Protein AF-W0F8Z9-F1 (afdb_monomer)

pLDDT: mean 79.08, std 18.35, range [33.47, 98.38]

Structure (mmCIF, N/CA/C/O backbone):
data_AF-W0F8Z9-F1
#
_entry.id   AF-W0F8Z9-F1
#
loop_
_atom_site.group_PDB
_atom_site.id
_atom_site.type_symbol
_atom_site.label_atom_id
_atom_site.label_alt_id
_atom_site.label_comp_id
_atom_site.label_asym_id
_atom_site.label_entity_id
_atom_site.label_seq_id
_atom_site.pdbx_PDB_ins_code
_atom_site.Cartn_x
_atom_site.Cartn_y
_atom_site.Cartn_z
_atom_site.occupancy
_atom_site.B_iso_or_equiv
_atom_site.auth_seq_id
_atom_site.auth_comp_id
_atom_site.auth_asym_id
_atom_site.auth_atom_id
_atom_site.pdbx_PDB_model_num
ATOM 1 N N . MET A 1 1 ? 70.192 28.657 -47.273 1.00 47.19 1 MET A N 1
ATOM 2 C CA . MET A 1 1 ? 69.093 27.713 -46.958 1.00 47.19 1 MET A CA 1
ATOM 3 C C . MET A 1 1 ? 69.339 27.010 -45.616 1.00 47.19 1 MET A C 1
ATOM 5 O O . MET A 1 1 ? 69.746 25.861 -45.587 1.00 47.19 1 MET A O 1
ATOM 9 N N . ARG A 1 2 ? 69.152 27.709 -44.488 1.00 45.34 2 ARG A N 1
ATOM 10 C CA . ARG A 1 2 ? 69.267 27.156 -43.115 1.00 45.34 2 ARG A CA 1
ATOM 11 C C . ARG A 1 2 ? 68.281 27.849 -42.158 1.00 45.34 2 ARG A C 1
ATOM 13 O O . ARG A 1 2 ? 68.619 28.207 -41.040 1.00 45.34 2 ARG A O 1
ATOM 20 N N . ARG A 1 3 ? 67.062 28.120 -42.633 1.00 41.78 3 ARG A N 1
ATOM 21 C CA . ARG A 1 3 ? 65.979 28.719 -41.827 1.00 41.78 3 ARG A CA 1
ATOM 22 C C . ARG A 1 3 ? 64.654 27.954 -41.911 1.00 41.78 3 ARG A C 1
ATOM 24 O O . ARG A 1 3 ? 63.668 28.409 -41.358 1.00 41.78 3 ARG A O 1
ATOM 31 N N . LEU A 1 4 ? 64.644 26.777 -42.544 1.00 41.09 4 LEU A N 1
ATOM 32 C CA . LEU A 1 4 ? 63.439 25.948 -42.671 1.00 41.09 4 LEU A CA 1
ATOM 33 C C . LEU A 1 4 ? 63.377 24.761 -41.694 1.00 41.09 4 LEU A C 1
ATOM 35 O O . LEU A 1 4 ? 62.373 24.064 -41.666 1.00 41.09 4 LEU A O 1
ATOM 39 N N . LEU A 1 5 ? 64.416 24.529 -40.881 1.00 39.22 5 LEU A N 1
ATOM 40 C CA . LEU A 1 5 ? 64.468 23.364 -39.984 1.00 39.22 5 LEU A CA 1
ATOM 41 C C . LEU A 1 5 ? 64.018 23.647 -38.539 1.00 39.22 5 LEU A C 1
ATOM 43 O O . LEU A 1 5 ? 63.878 22.714 -37.761 1.00 39.22 5 LEU A O 1
ATOM 47 N N . TYR A 1 6 ? 63.760 24.909 -38.176 1.00 40.50 6 TYR A N 1
ATOM 48 C CA . TYR A 1 6 ? 63.320 25.275 -36.819 1.00 40.50 6 TYR A CA 1
ATOM 49 C C . TYR A 1 6 ? 61.802 25.439 -36.670 1.00 40.50 6 TYR A C 1
ATOM 51 O O . TYR A 1 6 ? 61.303 25.498 -35.554 1.00 40.50 6 TYR A O 1
ATOM 59 N N . VAL A 1 7 ? 61.046 25.455 -37.772 1.00 44.69 7 VAL A N 1
ATOM 60 C CA . VAL A 1 7 ? 59.575 25.573 -37.722 1.00 44.69 7 VAL A CA 1
ATOM 61 C C . VAL A 1 7 ? 58.907 24.199 -37.559 1.00 44.69 7 VAL A C 1
ATOM 63 O O . VAL A 1 7 ? 57.817 24.107 -37.008 1.00 44.69 7 VAL A O 1
ATOM 66 N N . LEU A 1 8 ? 59.587 23.109 -37.929 1.00 39.94 8 LEU A N 1
ATOM 67 C CA . LEU A 1 8 ? 59.068 21.744 -37.767 1.00 39.94 8 LEU A CA 1
ATOM 68 C C . LEU A 1 8 ? 59.319 21.137 -36.376 1.00 39.94 8 LEU A C 1
ATOM 70 O O . LEU A 1 8 ? 58.627 20.194 -36.004 1.00 39.94 8 LEU A O 1
ATOM 74 N N . LEU A 1 9 ? 60.229 21.699 -35.570 1.00 37.94 9 LEU A N 1
ATOM 75 C CA . LEU A 1 9 ? 60.463 21.226 -34.198 1.00 37.94 9 LEU A CA 1
ATOM 76 C C . LEU A 1 9 ? 59.506 21.857 -33.167 1.00 37.94 9 LEU A C 1
ATOM 78 O O . LEU A 1 9 ? 59.286 21.281 -32.107 1.00 37.94 9 LEU A O 1
ATOM 82 N N . CYS A 1 10 ? 58.866 22.987 -33.489 1.00 37.81 10 CYS A N 1
ATOM 83 C CA . CYS A 1 10 ? 57.825 23.579 -32.637 1.00 37.81 10 CYS A CA 1
ATOM 84 C C . CYS A 1 10 ? 56.441 22.939 -32.835 1.00 37.81 10 CYS A C 1
ATOM 86 O O . CYS A 1 10 ? 55.567 23.113 -31.991 1.00 37.81 10 CYS A O 1
ATOM 88 N N . ILE A 1 11 ? 56.244 22.154 -33.900 1.00 43.66 11 ILE A N 1
ATOM 89 C CA . ILE A 1 11 ? 54.995 21.406 -34.121 1.00 43.66 11 ILE A CA 1
ATOM 90 C C . ILE A 1 11 ? 54.983 20.095 -33.310 1.00 43.66 11 ILE A C 1
ATOM 92 O O . ILE A 1 11 ? 53.916 19.615 -32.945 1.00 43.66 11 ILE A O 1
ATOM 96 N N . PHE A 1 12 ? 56.149 19.566 -32.915 1.00 38.16 12 PHE A N 1
ATOM 97 C CA . PHE A 1 12 ? 56.241 18.333 -32.119 1.00 38.16 12 PHE A CA 1
ATOM 98 C C . PHE A 1 12 ? 56.306 18.533 -30.594 1.00 38.16 12 PHE A C 1
ATOM 100 O O . PHE A 1 12 ? 56.163 17.563 -29.857 1.00 38.16 12 PHE A O 1
ATOM 107 N N . VAL A 1 13 ? 56.426 19.770 -30.094 1.00 38.69 13 VAL A N 1
ATOM 108 C CA . VAL A 1 13 ? 56.280 20.076 -28.649 1.00 38.69 13 VAL A CA 1
ATOM 109 C C . VAL A 1 13 ? 54.851 20.529 -28.301 1.00 38.69 13 VAL A C 1
ATOM 111 O O . VAL A 1 13 ? 54.420 20.417 -27.156 1.00 38.69 13 VAL A O 1
ATOM 114 N N . ALA A 1 14 ? 54.039 20.881 -29.304 1.00 37.44 14 ALA A N 1
ATOM 115 C CA . ALA A 1 14 ? 52.582 20.974 -29.166 1.00 37.44 14 ALA A CA 1
ATOM 116 C C . ALA A 1 14 ? 51.885 19.591 -29.115 1.00 37.44 14 ALA A C 1
ATOM 118 O O . ALA A 1 14 ? 50.661 19.524 -29.079 1.00 37.44 14 ALA A O 1
ATOM 119 N N . ALA A 1 15 ? 52.660 18.498 -29.075 1.00 43.41 15 ALA A N 1
ATOM 120 C CA . ALA A 1 15 ? 52.208 17.140 -28.761 1.00 43.41 15 ALA A CA 1
ATOM 121 C C . ALA A 1 15 ? 52.456 16.743 -27.285 1.00 43.41 15 ALA A C 1
ATOM 123 O O . ALA A 1 15 ? 52.298 15.578 -26.931 1.00 43.41 15 ALA A O 1
ATOM 124 N N . GLY A 1 16 ? 52.861 17.684 -26.419 1.00 35.69 16 GLY A N 1
ATOM 125 C CA . GLY A 1 16 ? 53.216 17.402 -25.019 1.00 35.69 16 GLY A CA 1
ATOM 126 C C . GLY A 1 16 ? 52.298 18.013 -23.962 1.00 35.69 16 GLY A C 1
ATOM 127 O O . GLY A 1 16 ? 52.272 17.524 -22.836 1.00 35.69 16 GLY A O 1
ATOM 128 N N . ASN A 1 17 ? 51.494 19.023 -24.301 1.00 35.31 17 ASN A N 1
ATOM 129 C CA . ASN A 1 17 ? 50.407 19.439 -23.424 1.00 35.31 17 ASN A CA 1
ATOM 130 C C . ASN A 1 17 ? 49.210 18.566 -23.739 1.00 35.31 17 ASN A C 1
ATOM 132 O O . ASN A 1 17 ? 48.352 18.893 -24.557 1.00 35.31 17 ASN A O 1
ATOM 136 N N . CYS A 1 18 ? 49.242 17.419 -23.068 1.00 36.59 18 CYS A N 1
ATOM 137 C CA . CYS A 1 18 ? 48.107 16.635 -22.644 1.00 36.59 18 CYS A CA 1
ATOM 138 C C . CYS A 1 18 ? 47.031 17.597 -22.121 1.00 36.59 18 CYS A C 1
ATOM 140 O O . CYS A 1 18 ? 46.882 17.826 -20.922 1.00 36.59 18 CYS A O 1
ATOM 142 N N . VAL A 1 19 ? 46.259 18.170 -23.043 1.00 33.47 19 VAL A N 1
ATOM 143 C CA . VAL A 1 19 ? 44.853 18.409 -22.801 1.00 33.47 19 VAL A CA 1
ATOM 144 C C . VAL A 1 19 ? 44.336 17.000 -22.597 1.00 33.47 19 VAL A C 1
ATOM 146 O O . VAL A 1 19 ? 43.970 16.293 -23.536 1.00 33.47 19 VAL A O 1
ATOM 149 N N . TYR A 1 20 ? 44.393 16.567 -21.338 1.00 35.16 20 TYR A N 1
ATOM 150 C CA . TYR A 1 20 ? 43.319 15.805 -20.758 1.00 35.16 20 TYR A CA 1
ATOM 151 C C . TYR A 1 20 ? 42.056 16.545 -21.198 1.00 35.16 20 TYR 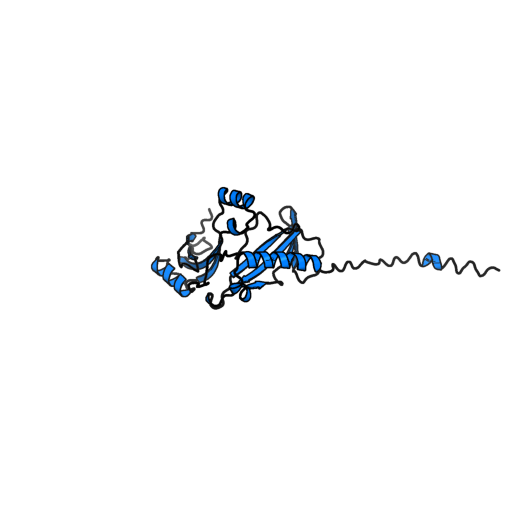A C 1
ATOM 153 O O . TYR A 1 20 ? 41.538 17.425 -20.518 1.00 35.16 20 TYR A O 1
ATOM 161 N N . ALA A 1 21 ? 41.546 16.173 -22.370 1.00 33.56 21 ALA A N 1
ATOM 162 C CA . ALA A 1 21 ? 40.137 15.963 -22.509 1.00 33.56 21 ALA A CA 1
ATOM 163 C C . ALA A 1 21 ? 39.849 14.903 -21.446 1.00 33.56 21 ALA A C 1
ATOM 165 O O . ALA A 1 21 ? 39.804 13.702 -21.710 1.00 33.56 21 ALA A O 1
ATOM 166 N N . GLN A 1 22 ? 39.693 15.370 -20.203 1.00 36.88 22 GLN A N 1
ATOM 167 C CA . GLN A 1 22 ? 38.600 14.913 -19.389 1.00 36.88 22 GLN A CA 1
ATOM 168 C C . GLN A 1 22 ? 37.438 14.953 -20.372 1.00 36.88 22 GLN A C 1
ATOM 170 O O . GLN A 1 22 ? 36.894 16.002 -20.707 1.00 36.88 22 GLN A O 1
ATOM 175 N N . LYS A 1 23 ? 37.152 13.789 -20.966 1.00 36.12 23 LYS A N 1
ATOM 176 C CA . LYS A 1 23 ? 35.783 13.455 -21.265 1.00 36.12 23 LYS A CA 1
ATOM 177 C C . LYS A 1 23 ? 35.119 13.742 -19.939 1.00 36.12 23 LYS A C 1
ATOM 179 O O . LYS A 1 23 ? 35.191 12.930 -19.020 1.00 36.12 23 LYS A O 1
ATOM 184 N N . ASP A 1 24 ? 34.532 14.921 -19.845 1.00 38.38 24 ASP A N 1
ATOM 185 C CA . ASP A 1 24 ? 33.315 15.097 -19.113 1.00 38.38 24 ASP A CA 1
ATOM 186 C C . ASP A 1 24 ? 32.376 14.054 -19.725 1.00 38.38 24 ASP A C 1
ATOM 188 O O . ASP A 1 24 ? 31.514 14.330 -20.556 1.00 38.38 24 ASP A O 1
ATOM 192 N N . THR A 1 25 ? 32.521 12.806 -19.277 1.00 41.66 25 THR A N 1
ATOM 193 C CA . THR A 1 25 ? 31.389 11.999 -18.878 1.00 41.66 25 THR A CA 1
ATOM 194 C C . THR A 1 25 ? 30.716 12.790 -17.765 1.00 41.66 25 THR A C 1
ATOM 196 O O . THR A 1 25 ? 30.675 12.378 -16.609 1.00 41.66 25 THR A O 1
ATOM 199 N N . LEU A 1 26 ? 30.160 13.955 -18.133 1.00 40.53 26 LEU A N 1
ATOM 200 C CA . LEU A 1 26 ? 28.891 14.377 -17.617 1.00 40.53 26 LEU A CA 1
ATOM 201 C C . LEU A 1 26 ? 28.076 13.118 -17.800 1.00 40.53 26 LEU A C 1
ATOM 203 O O . LEU A 1 26 ? 27.868 12.649 -18.920 1.00 40.53 26 LEU A O 1
ATOM 207 N N . HIS A 1 27 ? 27.816 12.472 -16.683 1.00 44.78 27 HIS A N 1
ATOM 208 C CA . HIS A 1 27 ? 26.992 11.304 -16.594 1.00 44.78 27 HIS A CA 1
ATOM 209 C C . HIS A 1 27 ? 25.607 11.732 -17.053 1.00 44.78 27 HIS A C 1
ATOM 211 O O . HIS A 1 27 ? 24.754 12.089 -16.240 1.00 44.78 27 HIS A O 1
ATOM 217 N N . VAL A 1 28 ? 25.445 11.825 -18.379 1.00 51.00 28 VAL A N 1
ATOM 218 C CA . VAL A 1 28 ? 24.236 12.278 -19.036 1.00 51.00 28 VAL A CA 1
ATOM 219 C C . VAL A 1 28 ? 23.200 11.344 -18.487 1.00 51.00 28 VAL A C 1
ATOM 221 O O . VAL A 1 28 ? 23.283 10.131 -18.691 1.00 51.00 28 VAL A O 1
ATOM 224 N N . PHE A 1 29 ? 22.296 11.927 -17.708 1.00 57.12 29 PHE A N 1
ATOM 225 C CA . PHE A 1 29 ? 21.075 11.290 -17.288 1.00 57.12 29 PHE A CA 1
ATOM 226 C C . PHE A 1 29 ? 20.620 10.379 -18.426 1.00 57.12 29 PHE A C 1
ATOM 228 O O . PHE A 1 29 ? 20.382 10.875 -19.532 1.00 57.12 29 PHE A O 1
ATOM 235 N N . ASN A 1 30 ? 20.623 9.056 -18.219 1.00 68.25 30 ASN A N 1
ATOM 236 C CA . ASN A 1 30 ? 20.293 8.122 -19.289 1.00 68.25 30 ASN A CA 1
ATOM 237 C C . ASN A 1 30 ? 18.780 8.184 -19.515 1.00 68.25 30 ASN A C 1
ATOM 239 O O . ASN A 1 30 ? 18.026 7.300 -19.114 1.00 68.25 30 ASN A O 1
ATOM 243 N N . LYS A 1 31 ? 18.347 9.276 -20.148 1.00 70.56 31 LYS A N 1
ATOM 244 C CA . LYS A 1 31 ? 16.957 9.642 -20.384 1.00 70.56 31 LYS A CA 1
ATOM 245 C C . LYS A 1 31 ? 16.236 8.536 -21.135 1.00 70.56 31 LYS A C 1
ATOM 247 O O . LYS A 1 31 ? 15.116 8.199 -20.795 1.00 70.56 31 LYS A O 1
ATOM 252 N N . LYS A 1 32 ? 16.929 7.884 -22.073 1.00 76.25 32 LYS A N 1
ATOM 253 C CA . LYS A 1 32 ? 16.405 6.725 -22.801 1.00 76.25 32 LYS A CA 1
ATOM 254 C C . LYS A 1 32 ? 16.109 5.538 -21.883 1.00 76.25 32 LYS A C 1
ATOM 256 O O . LYS A 1 32 ? 15.076 4.896 -22.052 1.00 76.25 32 LYS A O 1
ATOM 261 N N . ALA A 1 33 ? 16.996 5.231 -20.933 1.00 72.88 33 ALA A N 1
ATOM 262 C CA . ALA A 1 33 ? 16.732 4.191 -19.943 1.00 72.88 33 ALA A CA 1
ATOM 263 C C . ALA A 1 33 ? 15.550 4.591 -19.051 1.00 72.88 33 ALA A C 1
ATOM 265 O O . ALA A 1 33 ? 14.606 3.816 -18.932 1.00 72.88 33 ALA A O 1
ATOM 266 N N . TYR A 1 34 ? 15.553 5.809 -18.505 1.00 78.88 34 TYR A N 1
ATOM 267 C CA . TYR A 1 34 ? 14.442 6.331 -17.707 1.00 78.88 34 TYR A CA 1
ATOM 268 C C . TYR A 1 34 ? 13.091 6.219 -18.422 1.00 78.88 34 TYR A C 1
ATOM 270 O O . TYR A 1 34 ? 12.164 5.627 -17.873 1.00 78.88 34 TYR A O 1
ATOM 278 N N . ASP A 1 35 ? 12.996 6.733 -19.651 1.00 84.94 35 ASP A N 1
ATOM 279 C CA . ASP A 1 35 ? 11.766 6.742 -20.442 1.00 84.94 35 ASP A CA 1
ATOM 280 C C . ASP A 1 35 ? 11.260 5.307 -20.655 1.00 84.94 35 ASP A C 1
ATOM 282 O O . ASP A 1 35 ? 10.088 5.016 -20.416 1.00 84.94 35 ASP A O 1
ATOM 286 N N . ARG A 1 36 ? 12.159 4.374 -21.006 1.00 87.31 36 ARG A N 1
ATOM 287 C CA . ARG A 1 36 ? 11.817 2.955 -21.182 1.00 87.31 36 ARG A CA 1
ATOM 288 C C . ARG A 1 36 ? 11.234 2.342 -19.909 1.00 87.31 36 ARG A C 1
ATOM 290 O O . ARG A 1 36 ? 10.186 1.703 -19.974 1.00 87.31 36 ARG A O 1
ATOM 297 N N . TYR A 1 37 ? 11.901 2.501 -18.766 1.00 90.19 37 TYR A N 1
ATOM 298 C CA . TYR A 1 37 ? 11.423 1.897 -17.519 1.00 90.19 37 TYR A CA 1
ATOM 299 C C . TYR A 1 37 ? 10.199 2.617 -16.958 1.00 90.19 37 TYR A C 1
ATOM 301 O O . TYR A 1 37 ? 9.373 1.969 -16.325 1.00 90.19 37 TYR A O 1
ATOM 309 N N . SER A 1 38 ? 10.033 3.915 -17.230 1.00 90.44 38 SER A N 1
ATOM 310 C CA . SER A 1 38 ? 8.811 4.638 -16.878 1.00 90.44 38 SER A CA 1
ATOM 311 C C . SER A 1 38 ? 7.606 4.085 -17.626 1.00 90.44 38 SER A C 1
ATOM 313 O O . SER A 1 38 ? 6.587 3.842 -16.997 1.00 90.44 38 SER A O 1
ATOM 315 N N . VAL A 1 39 ? 7.730 3.795 -18.926 1.00 91.56 39 VAL A N 1
ATOM 316 C CA . VAL A 1 39 ? 6.641 3.171 -19.699 1.00 91.56 39 VAL A CA 1
ATOM 317 C C . VAL A 1 39 ? 6.259 1.803 -19.124 1.00 91.56 39 VAL A C 1
ATOM 319 O O . VAL A 1 39 ? 5.073 1.492 -19.011 1.00 91.56 39 VAL A O 1
ATOM 322 N N . ILE A 1 40 ? 7.245 0.994 -18.723 1.00 91.06 40 ILE A N 1
ATOM 323 C CA . ILE A 1 40 ? 6.994 -0.302 -18.071 1.00 91.06 40 ILE A CA 1
ATOM 324 C C . ILE A 1 40 ? 6.278 -0.094 -16.731 1.00 91.06 40 ILE A C 1
ATOM 326 O O . ILE A 1 40 ? 5.263 -0.738 -16.475 1.00 91.06 40 ILE A O 1
ATOM 330 N N . ALA A 1 41 ? 6.771 0.821 -15.896 1.00 92.38 41 ALA A N 1
ATOM 331 C CA . ALA A 1 41 ? 6.187 1.119 -14.593 1.00 92.38 41 ALA A CA 1
ATOM 332 C C . ALA A 1 41 ? 4.739 1.617 -14.707 1.00 92.38 41 ALA A C 1
ATOM 334 O O . ALA A 1 41 ? 3.857 1.109 -14.016 1.00 92.38 41 ALA A O 1
ATOM 335 N N . ASP A 1 42 ? 4.469 2.531 -15.637 1.00 93.31 42 ASP A N 1
ATOM 336 C CA . ASP A 1 42 ? 3.125 3.052 -15.887 1.00 93.31 42 ASP A CA 1
ATOM 337 C C . ASP A 1 42 ? 2.189 1.947 -16.403 1.00 93.31 42 ASP A C 1
ATOM 339 O O . ASP A 1 42 ? 1.018 1.901 -16.029 1.00 93.31 42 ASP A O 1
ATOM 343 N N . SER A 1 43 ? 2.705 1.011 -17.207 1.00 90.81 43 SER A N 1
ATOM 344 C CA . SER A 1 43 ? 1.944 -0.159 -17.668 1.00 90.81 43 SER A CA 1
ATOM 345 C C . SER A 1 43 ? 1.604 -1.116 -16.522 1.00 90.81 43 SER A C 1
ATOM 347 O O . SER A 1 43 ? 0.499 -1.649 -16.488 1.00 90.81 43 SER A O 1
ATOM 349 N N . ILE A 1 44 ? 2.512 -1.301 -15.556 1.00 89.75 44 ILE A N 1
ATOM 350 C CA . ILE A 1 44 ? 2.240 -2.082 -14.339 1.00 89.75 44 ILE A CA 1
ATOM 351 C C . ILE A 1 44 ? 1.155 -1.395 -13.508 1.00 89.75 44 ILE A C 1
ATOM 353 O O . ILE A 1 44 ? 0.199 -2.050 -13.116 1.00 89.75 44 ILE A O 1
ATOM 357 N N . VAL A 1 45 ? 1.238 -0.083 -13.278 1.00 92.00 45 VAL A N 1
ATOM 358 C CA . VAL A 1 45 ? 0.189 0.643 -12.541 1.00 92.00 45 VAL A CA 1
ATOM 359 C C . VAL A 1 45 ? -1.171 0.476 -13.226 1.00 92.00 45 VAL A C 1
ATOM 361 O O . VAL A 1 45 ? -2.140 0.098 -12.572 1.00 92.00 45 VAL A O 1
ATOM 364 N N . ARG A 1 46 ? -1.239 0.661 -14.549 1.00 90.88 46 ARG A N 1
ATOM 365 C CA . ARG A 1 46 ? -2.465 0.452 -15.344 1.00 90.88 46 ARG A CA 1
ATOM 366 C C . ARG A 1 46 ? -2.996 -0.979 -15.307 1.00 90.88 46 ARG A C 1
ATOM 368 O O . ARG A 1 46 ? -4.189 -1.190 -15.475 1.00 90.88 46 ARG A O 1
ATOM 375 N N . LEU A 1 47 ? -2.128 -1.969 -15.111 1.00 87.88 47 LEU A N 1
ATOM 376 C CA . LEU A 1 47 ? -2.544 -3.366 -15.010 1.00 87.88 47 LEU A CA 1
ATOM 377 C C . LEU A 1 47 ? -3.395 -3.616 -13.754 1.00 87.88 47 LEU A C 1
ATOM 379 O O . LEU A 1 47 ? -4.331 -4.415 -13.810 1.00 87.88 47 LEU A O 1
ATOM 383 N N . TYR A 1 48 ? -3.059 -2.949 -12.646 1.00 89.06 48 TYR A N 1
ATOM 384 C CA . TYR A 1 48 ? -3.720 -3.102 -11.344 1.00 89.06 48 TYR A CA 1
ATOM 385 C C . TYR A 1 48 ? -4.880 -2.123 -11.162 1.00 89.06 48 TYR A C 1
ATOM 387 O O . TYR A 1 48 ? -5.943 -2.494 -10.665 1.00 89.06 48 TYR A O 1
ATOM 395 N N . TYR A 1 49 ? -4.705 -0.892 -11.630 1.00 88.50 49 TYR A N 1
ATOM 396 C CA . TYR A 1 49 ? -5.697 0.163 -11.514 1.00 88.50 49 TYR A CA 1
ATOM 397 C C . TYR A 1 49 ? -6.456 0.347 -12.823 1.00 88.50 49 TYR A C 1
ATOM 399 O O . TYR A 1 49 ? -5.861 0.594 -13.868 1.00 88.50 49 TYR A O 1
ATOM 407 N N . MET A 1 50 ? -7.786 0.293 -12.754 1.00 83.19 50 MET A N 1
ATOM 408 C CA . MET A 1 50 ? -8.648 0.596 -13.897 1.00 83.19 50 MET A CA 1
ATOM 409 C C . MET A 1 50 ? -8.411 2.018 -14.420 1.00 83.19 50 MET A C 1
ATOM 411 O O . MET A 1 50 ? -8.073 2.918 -13.649 1.00 83.19 50 MET A O 1
ATOM 415 N N . ASP A 1 51 ? -8.695 2.252 -15.704 1.00 85.56 51 ASP A N 1
ATOM 416 C CA . ASP A 1 51 ? -8.484 3.556 -16.351 1.00 85.56 51 ASP A CA 1
ATOM 417 C C . ASP A 1 51 ? -9.151 4.724 -15.605 1.00 85.56 51 ASP A C 1
ATOM 419 O O . ASP A 1 51 ? -8.577 5.807 -15.504 1.00 85.56 51 ASP A O 1
ATOM 423 N N . ALA A 1 52 ? -10.325 4.489 -15.008 1.00 86.12 52 ALA A N 1
ATOM 424 C CA . ALA A 1 52 ? -11.051 5.484 -14.219 1.00 86.12 52 ALA A CA 1
ATOM 425 C C . ALA A 1 52 ? -10.291 5.965 -12.967 1.00 86.12 52 ALA A C 1
ATOM 427 O O . ALA A 1 52 ? -10.567 7.054 -12.467 1.00 86.12 52 ALA A O 1
ATOM 428 N N . MET A 1 53 ? -9.349 5.171 -12.449 1.00 89.62 53 MET A N 1
ATOM 429 C CA . MET A 1 53 ? -8.596 5.475 -11.228 1.00 89.62 53 MET A CA 1
ATOM 430 C C . MET A 1 53 ? -7.258 6.160 -11.501 1.00 89.62 53 MET A C 1
ATOM 432 O O . MET A 1 53 ? -6.712 6.815 -10.615 1.00 89.62 53 MET A O 1
ATOM 436 N N . LEU A 1 54 ? -6.745 6.062 -12.728 1.00 90.75 54 LEU A N 1
ATOM 437 C CA . LEU A 1 54 ? -5.461 6.644 -13.119 1.00 90.75 54 LEU A CA 1
ATOM 438 C C . LEU A 1 54 ? -5.348 8.160 -12.890 1.00 90.75 54 LEU A C 1
ATOM 440 O O . LEU A 1 54 ? -4.262 8.588 -12.505 1.00 90.75 54 LEU A O 1
ATOM 444 N N . PRO A 1 55 ? -6.407 8.987 -13.043 1.00 93.69 55 PRO A N 1
ATOM 445 C CA . PRO A 1 55 ? -6.330 10.413 -12.714 1.00 93.69 55 PRO A CA 1
ATOM 446 C C . PRO A 1 55 ? -5.978 10.701 -11.248 1.00 93.69 55 PRO A C 1
ATOM 448 O O . PRO A 1 55 ? -5.499 11.788 -10.934 1.00 93.69 55 PRO A O 1
ATOM 451 N N . PHE A 1 56 ? -6.204 9.740 -10.350 1.00 93.62 56 PHE A N 1
ATOM 452 C CA . PHE A 1 56 ? -5.878 9.845 -8.927 1.00 93.62 56 PHE A CA 1
ATOM 453 C C . PHE A 1 56 ? -4.493 9.287 -8.590 1.00 93.62 56 PHE A C 1
ATOM 455 O O . PHE A 1 56 ? -4.118 9.271 -7.416 1.00 93.62 56 PHE A O 1
ATOM 462 N N . ILE A 1 57 ? -3.742 8.807 -9.586 1.00 95.31 57 ILE A N 1
ATOM 463 C CA . ILE A 1 57 ? -2.411 8.239 -9.403 1.00 95.31 57 ILE A CA 1
ATOM 464 C C . ILE A 1 57 ? -1.370 9.174 -10.004 1.00 95.31 57 ILE A C 1
ATOM 466 O O . ILE A 1 57 ? -1.386 9.482 -11.193 1.00 95.31 57 ILE A O 1
ATOM 470 N N . SER A 1 58 ? -0.421 9.601 -9.178 1.00 95.12 58 SER A N 1
ATOM 471 C CA . SER A 1 58 ? 0.662 10.494 -9.590 1.00 95.12 58 SER A CA 1
ATOM 472 C C . SER A 1 58 ? 2.018 9.892 -9.257 1.00 95.12 58 SER A C 1
ATOM 474 O O . SER A 1 58 ? 2.249 9.507 -8.110 1.00 95.12 58 SER A O 1
ATOM 476 N N . LYS A 1 59 ? 2.926 9.858 -10.233 1.00 94.19 59 LYS A N 1
ATOM 477 C CA . LYS A 1 59 ? 4.316 9.439 -10.030 1.00 94.19 59 LYS A CA 1
ATOM 478 C C . LYS A 1 59 ? 5.080 10.463 -9.187 1.00 94.19 59 LYS A C 1
ATOM 480 O O . LYS A 1 59 ? 5.025 11.658 -9.467 1.00 94.19 59 LYS A O 1
ATOM 485 N N . ASP A 1 60 ? 5.838 9.987 -8.207 1.00 93.62 60 ASP A N 1
ATOM 486 C CA . ASP A 1 60 ? 6.771 10.781 -7.407 1.00 93.62 60 ASP A CA 1
ATOM 487 C C . ASP A 1 60 ? 8.195 10.593 -7.935 1.00 93.62 60 ASP A C 1
ATOM 489 O O . ASP A 1 60 ? 8.957 9.740 -7.469 1.00 93.62 60 ASP A O 1
ATOM 493 N N . SER A 1 61 ? 8.555 11.372 -8.954 1.00 87.25 61 SER A N 1
ATOM 494 C CA . SER A 1 61 ? 9.887 11.296 -9.563 1.00 87.25 61 SER A CA 1
ATOM 495 C C . SER A 1 61 ? 11.009 11.717 -8.609 1.00 87.25 61 SER A C 1
ATOM 497 O O . SER A 1 61 ? 12.116 11.215 -8.762 1.00 87.25 61 SER A O 1
ATOM 499 N N . ALA A 1 62 ? 10.730 12.574 -7.619 1.00 87.44 62 ALA A N 1
ATOM 500 C CA . ALA A 1 62 ? 11.733 13.072 -6.675 1.00 87.44 62 ALA A CA 1
ATOM 501 C C . ALA A 1 62 ? 12.169 11.993 -5.672 1.00 87.44 62 ALA A C 1
ATOM 503 O O . ALA A 1 62 ? 13.330 11.932 -5.279 1.00 87.44 62 ALA A O 1
ATOM 504 N N . ARG A 1 63 ? 11.249 11.106 -5.267 1.00 89.06 63 ARG A N 1
ATOM 505 C CA . ARG A 1 63 ? 11.559 9.968 -4.377 1.00 89.06 63 ARG A CA 1
ATOM 506 C C . ARG A 1 63 ? 11.791 8.653 -5.128 1.00 89.06 63 ARG A C 1
ATOM 508 O O . ARG A 1 63 ? 12.121 7.638 -4.503 1.00 89.06 63 ARG A O 1
ATOM 515 N N . SER A 1 64 ? 11.611 8.648 -6.446 1.00 89.81 64 SER A N 1
ATOM 516 C CA . SER A 1 64 ? 11.966 7.523 -7.314 1.00 89.81 64 SER A CA 1
ATOM 517 C C . SER A 1 64 ? 13.460 7.555 -7.651 1.00 89.81 64 SER A C 1
ATOM 519 O O . SER A 1 64 ? 14.054 8.623 -7.795 1.00 89.81 64 SER A O 1
ATOM 521 N N . TYR A 1 65 ? 14.093 6.384 -7.752 1.00 90.62 65 TYR A N 1
ATOM 522 C CA . TYR A 1 65 ? 15.553 6.305 -7.839 1.00 90.62 65 TYR A CA 1
ATOM 523 C C . TYR A 1 65 ? 16.071 5.088 -8.609 1.00 90.62 65 TYR A C 1
ATOM 525 O O . TYR A 1 65 ? 15.423 4.045 -8.713 1.00 90.62 65 TYR A O 1
ATOM 533 N N . TYR A 1 66 ? 17.294 5.220 -9.109 1.00 89.19 66 TYR A N 1
ATOM 534 C CA . TYR A 1 66 ? 18.125 4.160 -9.667 1.00 89.19 66 TYR A CA 1
ATOM 535 C C . TYR A 1 66 ? 19.056 3.602 -8.598 1.00 89.19 66 TYR A C 1
ATOM 537 O O . TYR A 1 66 ? 19.545 4.356 -7.752 1.00 89.19 66 TYR A O 1
ATOM 545 N N . ARG A 1 67 ? 19.370 2.306 -8.654 1.00 88.19 67 ARG A N 1
ATOM 546 C CA . ARG A 1 67 ? 20.360 1.696 -7.760 1.00 88.19 67 ARG A CA 1
ATOM 547 C C . ARG A 1 67 ? 21.103 0.532 -8.416 1.00 88.19 67 ARG A C 1
ATOM 549 O O . ARG A 1 67 ? 20.530 -0.216 -9.205 1.00 88.19 67 ARG A O 1
ATOM 556 N N . THR A 1 68 ? 22.368 0.363 -8.048 1.00 85.81 68 THR A N 1
ATOM 557 C CA . THR A 1 68 ? 23.160 -0.857 -8.283 1.00 85.81 68 THR A CA 1
ATOM 558 C C . THR A 1 68 ? 23.221 -1.649 -6.981 1.00 85.81 68 THR A C 1
ATOM 560 O O . THR A 1 68 ? 23.473 -1.068 -5.916 1.00 85.81 68 THR A O 1
ATOM 563 N N . LEU A 1 69 ? 22.978 -2.956 -7.035 1.00 78.44 69 LEU A N 1
ATOM 564 C CA . LEU A 1 69 ? 23.070 -3.829 -5.871 1.00 78.44 69 LEU A CA 1
ATOM 565 C C . LEU A 1 69 ? 24.473 -4.435 -5.836 1.00 78.44 69 LEU A C 1
ATOM 567 O O . LEU A 1 69 ? 24.784 -5.345 -6.592 1.00 78.44 69 LEU A O 1
ATOM 571 N N . LYS A 1 70 ? 25.339 -3.949 -4.943 1.00 69.75 70 LYS A N 1
ATOM 572 C CA . LYS A 1 70 ? 26.536 -4.724 -4.584 1.00 69.75 70 LYS A CA 1
ATOM 573 C C . LYS A 1 70 ? 26.173 -5.691 -3.451 1.00 69.75 70 LYS A C 1
ATOM 575 O O . LYS A 1 70 ? 25.063 -5.634 -2.919 1.00 69.75 70 LYS A O 1
ATOM 580 N N . TH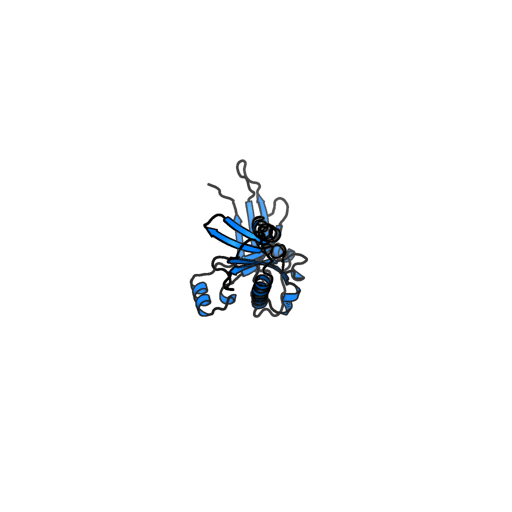R A 1 71 ? 27.100 -6.590 -3.119 1.00 55.47 71 THR A N 1
ATOM 581 C CA . THR A 1 71 ? 27.052 -7.532 -1.980 1.00 55.47 71 THR A CA 1
ATOM 582 C C . THR A 1 71 ? 26.412 -6.941 -0.709 1.00 55.47 71 THR A C 1
ATOM 584 O O . THR A 1 71 ? 26.407 -5.718 -0.546 1.00 55.47 71 THR A O 1
ATOM 587 N N . PRO A 1 72 ? 25.891 -7.777 0.217 1.00 45.44 72 PRO A N 1
ATOM 588 C CA . PRO A 1 72 ? 25.053 -7.313 1.325 1.00 45.44 72 PRO A CA 1
ATOM 589 C C . PRO A 1 72 ? 25.730 -6.183 2.113 1.00 45.44 72 PRO A C 1
ATOM 591 O O . PRO A 1 72 ? 26.795 -6.388 2.686 1.00 45.44 72 PRO A O 1
ATOM 594 N N . GLY A 1 73 ? 25.128 -4.987 2.112 1.00 52.84 73 GLY A N 1
ATOM 595 C CA . GLY A 1 73 ? 25.590 -3.853 2.925 1.00 52.84 73 GLY A CA 1
ATOM 596 C C . GLY A 1 73 ? 25.867 -2.534 2.199 1.00 52.84 73 GLY A C 1
ATOM 597 O O . GLY A 1 73 ? 26.069 -1.528 2.869 1.00 52.84 73 GLY A O 1
ATOM 598 N N . GLY A 1 74 ? 25.816 -2.459 0.864 1.00 58.25 74 GLY A N 1
ATOM 599 C CA . GLY A 1 74 ? 25.921 -1.152 0.202 1.00 58.25 74 GLY A CA 1
ATOM 600 C C . GLY A 1 74 ? 25.665 -1.186 -1.296 1.00 58.25 74 GLY A C 1
ATOM 601 O O . GLY A 1 74 ? 26.278 -1.957 -2.017 1.00 58.25 74 GLY A O 1
ATOM 602 N N . GLY A 1 75 ? 24.765 -0.332 -1.781 1.00 74.25 75 GLY A N 1
ATOM 603 C CA . GLY A 1 75 ? 24.572 -0.085 -3.211 1.00 74.25 75 GLY A CA 1
ATOM 604 C C . GLY A 1 75 ? 24.774 1.392 -3.517 1.00 74.25 75 GLY A C 1
ATOM 605 O O . GLY A 1 75 ? 24.597 2.228 -2.636 1.00 74.25 75 GLY A O 1
ATOM 606 N N . THR A 1 76 ? 25.133 1.723 -4.752 1.00 84.56 76 THR A N 1
ATOM 607 C CA . THR A 1 76 ? 25.142 3.120 -5.210 1.00 84.56 76 THR A CA 1
ATOM 608 C C . THR A 1 76 ? 23.739 3.468 -5.703 1.00 84.56 76 THR A C 1
ATOM 610 O O . THR A 1 76 ? 23.155 2.671 -6.435 1.00 84.56 76 THR A O 1
ATOM 613 N N . SER A 1 77 ? 23.182 4.611 -5.294 1.00 85.88 77 SER A N 1
ATOM 614 C CA . SER A 1 77 ? 21.847 5.072 -5.706 1.00 85.88 77 SER A CA 1
ATOM 615 C C . SER A 1 77 ? 21.843 6.536 -6.148 1.00 85.88 77 SER A C 1
ATOM 617 O O . SER A 1 77 ? 22.655 7.321 -5.667 1.00 85.88 77 SER A O 1
ATOM 619 N N . SER A 1 78 ? 20.919 6.901 -7.040 1.00 84.00 78 SER A N 1
ATOM 620 C CA . SER A 1 78 ? 20.686 8.278 -7.509 1.00 84.00 78 SER A CA 1
ATOM 621 C C . SER A 1 78 ? 19.205 8.482 -7.834 1.00 84.00 78 SER A C 1
ATOM 623 O O . SER A 1 78 ? 18.564 7.554 -8.324 1.00 84.00 78 SER A O 1
ATOM 625 N N . GLU A 1 79 ? 18.658 9.666 -7.569 1.00 85.62 79 GLU A N 1
ATOM 626 C CA . GLU A 1 79 ? 17.273 10.026 -7.915 1.00 85.62 79 GLU A CA 1
ATOM 627 C C . GLU A 1 79 ? 17.074 10.125 -9.433 1.00 85.62 79 GLU A C 1
ATOM 629 O O . GLU A 1 79 ? 18.025 10.259 -10.209 1.00 85.62 79 GLU A O 1
ATOM 634 N N . PHE A 1 80 ? 15.818 10.047 -9.870 1.00 84.25 80 PHE A N 1
ATOM 635 C CA . PHE A 1 80 ? 15.472 10.069 -11.289 1.00 84.25 80 PHE A CA 1
ATOM 636 C C . PHE A 1 80 ? 15.749 11.389 -12.006 1.00 84.25 80 PHE A C 1
ATOM 638 O O . PHE A 1 80 ? 15.794 11.393 -13.226 1.00 84.25 80 PHE A O 1
ATOM 645 N N . ASP A 1 81 ? 15.943 12.491 -11.304 1.00 78.06 81 ASP A N 1
ATOM 646 C CA . ASP A 1 81 ? 16.235 13.808 -11.872 1.00 78.06 81 ASP A CA 1
ATOM 647 C C . ASP A 1 81 ? 17.714 14.210 -11.737 1.00 78.06 81 ASP A C 1
ATOM 649 O O . ASP A 1 81 ? 18.116 15.280 -12.202 1.00 78.06 81 ASP A O 1
ATOM 653 N N . LYS A 1 82 ? 18.550 13.337 -11.162 1.00 78.81 82 LYS A N 1
ATOM 654 C CA . LYS A 1 82 ? 19.980 13.581 -10.957 1.00 78.81 82 LYS A CA 1
ATOM 655 C C . LYS A 1 82 ? 20.846 12.863 -12.006 1.00 78.81 82 LYS A C 1
ATOM 657 O O . LYS A 1 82 ? 20.498 11.774 -12.473 1.00 78.81 82 LYS A O 1
ATOM 662 N N . PRO A 1 83 ? 22.008 13.438 -12.381 1.00 77.25 83 PRO A N 1
ATOM 663 C CA . PRO A 1 83 ? 23.003 12.757 -13.211 1.00 77.25 83 PRO A CA 1
ATOM 664 C C . PRO A 1 83 ? 23.396 11.378 -12.651 1.00 77.25 83 PRO A C 1
ATOM 666 O O . PRO A 1 83 ? 23.446 11.166 -11.438 1.00 77.25 83 PRO A O 1
ATOM 669 N N . LEU A 1 84 ? 23.683 10.429 -13.545 1.00 77.31 84 LEU A N 1
ATOM 670 C CA . LEU A 1 84 ? 23.828 9.003 -13.217 1.00 77.31 84 LEU A CA 1
ATOM 671 C C . LEU A 1 84 ? 25.282 8.522 -13.279 1.00 77.31 84 LEU A C 1
ATOM 673 O O . LEU A 1 84 ? 25.765 8.170 -14.352 1.00 77.31 84 LEU A O 1
ATOM 677 N N . SER A 1 85 ? 25.973 8.439 -12.140 1.00 78.31 85 SER A N 1
ATOM 678 C CA . SER A 1 85 ? 27.396 8.054 -12.091 1.00 78.31 85 SER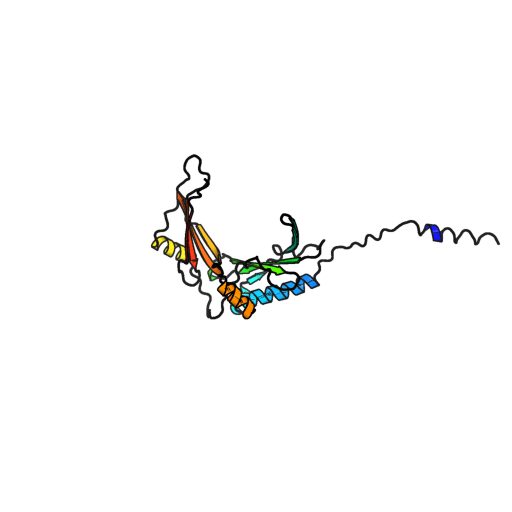 A CA 1
ATOM 679 C C . SER A 1 85 ? 27.704 6.560 -12.270 1.00 78.31 85 SER A C 1
ATOM 681 O O . SER A 1 85 ? 28.864 6.153 -12.237 1.00 78.31 85 SER A O 1
ATOM 683 N N . PHE A 1 86 ? 26.684 5.725 -12.459 1.00 82.56 86 PHE A N 1
ATOM 684 C CA . PHE A 1 86 ? 26.791 4.266 -12.478 1.00 82.56 86 PHE A CA 1
ATOM 685 C C . PHE A 1 86 ? 25.764 3.641 -13.430 1.00 82.56 86 PHE A C 1
ATOM 687 O O . PHE A 1 86 ? 24.790 4.289 -13.813 1.00 82.56 86 PHE A O 1
ATOM 694 N N . GLU A 1 87 ? 25.962 2.368 -13.786 1.00 84.19 87 GLU A N 1
ATOM 695 C CA . GLU A 1 87 ? 24.975 1.571 -14.520 1.00 84.19 87 GLU A CA 1
ATOM 696 C C . GLU A 1 87 ? 23.960 0.947 -13.540 1.00 84.19 87 GLU A C 1
ATOM 698 O O . GLU A 1 87 ? 24.348 0.127 -12.697 1.00 84.19 87 GLU A O 1
ATOM 703 N N . PRO A 1 88 ? 22.670 1.333 -13.589 1.00 87.19 88 PRO A N 1
ATOM 704 C CA . PRO A 1 88 ? 21.673 0.810 -12.663 1.00 87.19 88 PRO A CA 1
ATOM 705 C C . PRO A 1 88 ? 21.331 -0.655 -12.932 1.00 87.19 88 PRO A C 1
ATOM 707 O O . PRO A 1 88 ? 21.199 -1.084 -14.077 1.00 87.19 88 PRO A O 1
ATOM 710 N N . GLU A 1 89 ? 21.074 -1.401 -11.864 1.00 88.12 89 GLU A N 1
ATOM 711 C CA . GLU A 1 89 ? 20.530 -2.765 -11.934 1.00 88.12 89 GLU A CA 1
ATOM 712 C C . GLU A 1 89 ? 19.059 -2.818 -11.533 1.00 88.12 89 GLU A C 1
ATOM 714 O O . GLU A 1 89 ? 18.340 -3.746 -11.900 1.00 88.12 89 GLU A O 1
ATOM 719 N N . MET A 1 90 ? 18.614 -1.801 -10.800 1.00 89.25 90 MET A N 1
ATOM 720 C CA . MET A 1 90 ? 17.285 -1.692 -10.235 1.00 89.25 90 MET A CA 1
ATOM 721 C C . MET A 1 90 ? 16.763 -0.260 -10.371 1.00 89.25 90 MET A C 1
ATOM 723 O O . MET A 1 90 ? 17.495 0.720 -10.201 1.00 89.25 90 MET A O 1
ATOM 727 N N . PHE A 1 91 ? 15.464 -0.166 -10.616 1.00 92.06 91 PHE A N 1
ATOM 728 C CA . PHE A 1 91 ? 14.693 1.058 -10.745 1.00 92.06 91 PHE A CA 1
ATOM 729 C C . PHE A 1 91 ? 13.560 1.003 -9.719 1.00 92.06 91 PHE A C 1
ATOM 731 O O . PHE A 1 91 ? 12.696 0.132 -9.800 1.00 92.06 91 PHE A O 1
ATOM 738 N N . CYS A 1 92 ? 13.574 1.901 -8.738 1.00 93.31 92 CYS A N 1
ATOM 739 C CA . CYS A 1 92 ? 12.504 2.037 -7.756 1.00 93.31 92 CYS A CA 1
ATOM 740 C C . CYS A 1 92 ? 11.539 3.117 -8.229 1.00 93.31 92 CYS A C 1
ATOM 742 O O . CYS A 1 92 ? 11.908 4.291 -8.302 1.00 93.31 92 CYS A O 1
ATOM 744 N N . PHE A 1 93 ? 10.301 2.722 -8.498 1.00 95.12 93 PHE A N 1
ATOM 745 C CA . PHE A 1 93 ? 9.233 3.646 -8.839 1.00 95.12 93 PHE A CA 1
ATOM 746 C C . PHE A 1 93 ? 8.337 3.864 -7.630 1.00 95.12 93 PHE A C 1
ATOM 748 O O . PHE A 1 93 ? 7.956 2.906 -6.956 1.00 95.12 93 PHE A O 1
ATOM 755 N N . ARG A 1 94 ? 8.012 5.130 -7.370 1.00 95.94 94 ARG A N 1
ATOM 756 C CA . ARG A 1 94 ? 7.034 5.541 -6.366 1.00 95.94 94 ARG A CA 1
ATOM 757 C C . ARG A 1 94 ? 5.912 6.324 -7.030 1.00 95.94 94 ARG A C 1
ATOM 759 O O . ARG A 1 94 ? 6.166 7.211 -7.844 1.00 95.94 94 ARG A O 1
ATOM 766 N N . TYR A 1 95 ? 4.685 6.012 -6.650 1.00 96.06 95 TYR A N 1
ATOM 767 C CA . TYR A 1 95 ? 3.485 6.760 -6.993 1.00 96.06 95 TYR A CA 1
ATOM 768 C C . TYR A 1 95 ? 2.666 6.996 -5.722 1.00 96.06 95 TYR A C 1
ATOM 770 O O . TYR A 1 95 ? 2.855 6.321 -4.711 1.00 96.06 95 TYR A O 1
ATOM 778 N N . TYR A 1 96 ? 1.723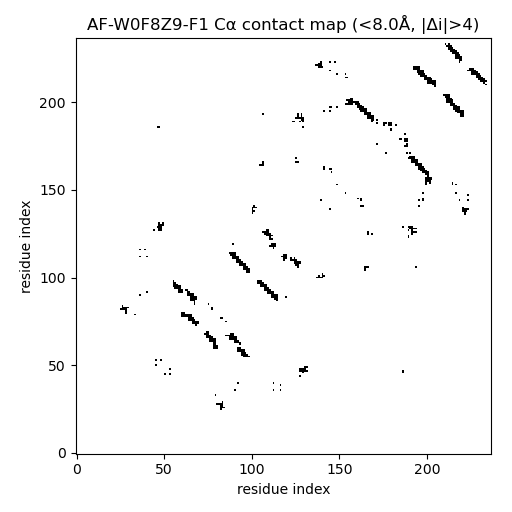 7.926 -5.790 1.00 95.44 96 TYR A N 1
ATOM 779 C CA . TYR A 1 96 ? 0.685 8.092 -4.779 1.00 95.44 96 TYR A CA 1
ATOM 780 C C . TYR A 1 96 ? -0.676 7.887 -5.409 1.00 95.44 96 TYR A C 1
ATOM 782 O O . TYR A 1 96 ? -0.945 8.459 -6.463 1.00 95.44 96 TYR A O 1
ATOM 790 N N . PHE A 1 97 ? -1.538 7.145 -4.726 1.00 94.38 97 PHE A N 1
ATOM 791 C CA . PHE A 1 97 ? -2.958 7.069 -5.027 1.00 94.38 97 PHE A CA 1
ATOM 792 C C . PHE A 1 97 ? -3.733 7.971 -4.059 1.00 94.38 97 PHE A C 1
ATOM 794 O O . PHE A 1 97 ? -3.795 7.702 -2.857 1.00 94.38 97 PHE A O 1
ATOM 801 N N . LYS A 1 98 ? -4.293 9.063 -4.589 1.00 93.75 98 LYS A N 1
ATOM 802 C CA . LYS A 1 98 ? -5.016 10.119 -3.860 1.00 93.75 98 LYS A CA 1
ATOM 803 C C . LYS A 1 98 ? -6.472 10.174 -4.315 1.00 93.75 98 LYS A C 1
ATOM 805 O O . LYS A 1 98 ? -6.843 11.000 -5.147 1.00 93.75 98 LYS A O 1
ATOM 810 N N . HIS A 1 99 ? -7.299 9.280 -3.785 1.00 91.56 99 HIS A N 1
ATOM 811 C CA . HIS A 1 99 ? -8.720 9.222 -4.127 1.00 91.56 99 HIS A CA 1
ATOM 812 C C . HIS A 1 99 ? -9.565 10.127 -3.209 1.00 91.56 99 HIS A C 1
ATOM 814 O O . HIS A 1 99 ? -9.297 10.174 -2.005 1.00 91.56 99 HIS A O 1
ATOM 820 N N . PRO A 1 100 ? -10.637 10.783 -3.703 1.00 90.12 100 PRO A N 1
ATOM 821 C CA . PRO A 1 100 ? -11.543 11.581 -2.867 1.00 90.12 100 PRO A CA 1
ATOM 822 C C . PRO A 1 100 ? -12.099 10.836 -1.643 1.00 90.12 100 PRO A C 1
ATOM 824 O O . PRO A 1 100 ? -12.277 11.430 -0.580 1.00 90.12 100 PRO A O 1
ATOM 827 N N . SER A 1 101 ? -12.308 9.521 -1.758 1.00 89.12 101 SER A N 1
ATOM 828 C CA . SER A 1 101 ? -12.775 8.668 -0.650 1.00 89.12 101 SER A CA 1
ATOM 829 C C . SER A 1 101 ? -11.806 8.608 0.539 1.00 89.12 101 SER A C 1
ATOM 831 O O . SER A 1 101 ? -12.229 8.284 1.645 1.00 89.12 101 SER A O 1
ATOM 833 N N . PHE A 1 102 ? -10.530 8.960 0.346 1.00 89.62 102 PHE A N 1
ATOM 834 C CA . PHE A 1 102 ? -9.520 9.004 1.408 1.00 89.62 102 PHE A CA 1
ATOM 835 C C . PHE A 1 102 ? -9.441 10.356 2.129 1.00 89.62 102 PHE A C 1
ATOM 837 O O . PHE A 1 102 ? -8.645 10.505 3.047 1.00 89.62 102 PHE A O 1
ATOM 844 N N . LYS A 1 103 ? -10.258 11.352 1.749 1.00 83.94 103 LYS A N 1
ATOM 845 C CA . LYS A 1 103 ? -10.356 12.660 2.433 1.00 83.94 103 LYS A CA 1
ATOM 846 C C . LYS A 1 103 ? -9.011 13.376 2.665 1.00 83.94 103 LYS A C 1
ATOM 848 O O . LYS A 1 103 ? -8.846 14.073 3.661 1.00 83.94 103 LYS A O 1
ATOM 853 N N . GLY A 1 104 ? -8.081 13.247 1.720 1.00 85.06 104 GLY A N 1
ATOM 854 C CA . GLY A 1 104 ? -6.766 13.895 1.766 1.00 85.06 104 GLY A CA 1
ATOM 855 C C . GLY A 1 104 ? -5.608 12.942 2.058 1.00 85.06 104 GLY A C 1
ATOM 856 O O . GLY A 1 104 ? -4.472 13.282 1.727 1.00 85.06 104 GLY A O 1
ATOM 857 N N . ASP A 1 105 ? -5.891 11.743 2.573 1.00 89.00 105 ASP A N 1
ATOM 858 C CA . ASP A 1 105 ? -4.882 10.695 2.721 1.00 89.00 105 ASP A CA 1
ATOM 859 C C . ASP A 1 105 ? -4.495 10.086 1.365 1.00 89.00 105 ASP A C 1
ATOM 861 O O . ASP A 1 105 ? -5.192 10.221 0.351 1.00 89.00 105 ASP A O 1
ATOM 865 N N . SER A 1 106 ? -3.351 9.405 1.343 1.00 91.81 106 SER A N 1
ATOM 866 C CA . SER A 1 106 ? -2.817 8.777 0.138 1.00 91.81 106 SER A CA 1
ATOM 867 C C . SER A 1 106 ? -2.180 7.432 0.432 1.00 91.81 106 SER A C 1
ATOM 869 O O . SER A 1 106 ? -1.514 7.281 1.454 1.00 91.81 106 SER A O 1
ATOM 871 N N . VAL A 1 107 ? -2.307 6.496 -0.505 1.00 92.81 107 VAL A N 1
ATOM 872 C CA . VAL A 1 107 ? -1.551 5.238 -0.485 1.00 92.81 107 VAL A CA 1
ATOM 873 C C . VAL A 1 107 ? -0.284 5.416 -1.309 1.00 92.81 107 VAL A C 1
ATOM 875 O O . VAL A 1 107 ? -0.358 5.860 -2.456 1.00 92.81 107 VAL A O 1
ATOM 878 N N . GLU A 1 108 ? 0.871 5.064 -0.747 1.00 94.12 108 GLU A N 1
ATOM 879 C CA . GLU A 1 108 ? 2.100 4.940 -1.532 1.00 94.12 108 GLU A CA 1
ATOM 880 C C . GLU A 1 108 ? 2.045 3.644 -2.350 1.00 94.12 108 GLU A C 1
ATOM 882 O O . GLU A 1 108 ? 1.813 2.563 -1.813 1.00 94.12 108 GLU A O 1
ATOM 887 N N . ILE A 1 109 ? 2.272 3.764 -3.654 1.00 94.44 109 ILE A N 1
ATOM 888 C CA . ILE A 1 109 ? 2.520 2.632 -4.540 1.00 94.44 109 ILE A CA 1
ATOM 889 C C . ILE A 1 109 ? 4.017 2.598 -4.796 1.00 94.44 109 ILE A C 1
ATOM 891 O O . ILE A 1 109 ? 4.588 3.577 -5.281 1.00 94.44 109 ILE A O 1
ATOM 895 N N . LYS A 1 110 ? 4.661 1.476 -4.506 1.00 93.75 110 LYS A N 1
ATOM 896 C CA . LYS A 1 110 ? 6.109 1.353 -4.624 1.00 93.75 110 LYS A CA 1
ATOM 897 C C . LYS A 1 110 ? 6.484 -0.029 -5.107 1.00 93.75 110 LYS A C 1
ATOM 899 O O . LYS A 1 110 ? 6.086 -1.032 -4.532 1.00 93.75 110 LYS A O 1
ATOM 904 N N . PHE A 1 111 ? 7.295 -0.081 -6.150 1.00 91.88 111 PHE A N 1
ATOM 905 C CA . PHE A 1 111 ? 7.784 -1.339 -6.692 1.00 91.88 111 PHE A CA 1
ATOM 906 C C . PHE A 1 111 ? 9.128 -1.153 -7.382 1.00 91.88 111 PHE A C 1
ATOM 908 O O . PHE A 1 111 ? 9.581 -0.038 -7.662 1.00 91.88 111 PHE A O 1
ATOM 915 N N . TYR A 1 112 ? 9.769 -2.285 -7.643 1.00 91.69 112 TYR A N 1
ATOM 916 C CA . TYR A 1 112 ? 11.128 -2.353 -8.143 1.00 91.69 112 TYR A CA 1
ATOM 917 C C . TYR A 1 112 ? 11.146 -3.094 -9.471 1.00 91.69 112 TYR A C 1
ATOM 919 O O . TYR A 1 112 ? 10.654 -4.217 -9.566 1.00 91.69 112 TYR A O 1
ATOM 927 N N . ILE A 1 113 ? 11.727 -2.468 -10.489 1.00 91.00 113 ILE A N 1
ATOM 928 C CA . ILE A 1 113 ? 11.970 -3.075 -11.797 1.00 91.00 113 ILE A CA 1
ATOM 929 C C . ILE A 1 113 ? 13.467 -3.353 -11.913 1.00 91.00 113 ILE A C 1
ATOM 931 O O . ILE A 1 113 ? 14.290 -2.488 -11.621 1.00 91.00 113 ILE A O 1
ATOM 935 N N . HIS A 1 114 ? 13.828 -4.556 -12.335 1.00 89.31 114 HIS A N 1
ATOM 936 C CA . HIS A 1 114 ? 15.206 -4.934 -12.617 1.00 89.31 114 HIS A CA 1
ATOM 937 C C . HIS A 1 114 ? 15.619 -4.484 -14.034 1.00 89.31 114 HIS A C 1
ATOM 939 O O . HIS A 1 114 ? 14.775 -4.266 -14.904 1.00 89.31 114 HIS A O 1
ATOM 945 N N . LYS A 1 115 ? 16.924 -4.360 -14.313 1.00 87.75 115 LYS A N 1
ATOM 946 C CA . LYS A 1 115 ? 17.457 -3.899 -15.618 1.00 87.75 115 LYS A CA 1
ATOM 947 C C . LYS A 1 11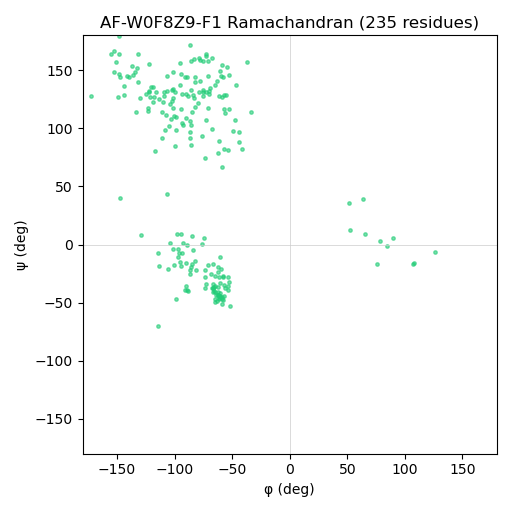5 ? 17.097 -4.767 -16.833 1.00 87.75 115 LYS A C 1
ATOM 949 O O . LYS A 1 115 ? 17.347 -4.383 -17.968 1.00 87.75 115 LYS A O 1
ATOM 954 N N . ASN A 1 116 ? 16.540 -5.953 -16.623 1.00 87.88 116 ASN A N 1
ATOM 955 C CA . ASN A 1 116 ? 15.975 -6.782 -17.696 1.00 87.88 116 ASN A CA 1
ATOM 956 C C . ASN A 1 116 ? 14.519 -6.397 -18.041 1.00 87.88 116 ASN A C 1
ATOM 958 O O . ASN A 1 116 ? 13.962 -6.945 -18.986 1.00 87.88 116 ASN A O 1
ATOM 962 N N . GLY A 1 117 ? 13.908 -5.466 -17.303 1.00 84.12 117 GLY A N 1
ATOM 963 C CA . GLY A 1 117 ? 12.530 -5.019 -17.493 1.00 84.12 117 GLY A CA 1
ATOM 964 C C . GLY A 1 117 ? 11.478 -5.809 -16.711 1.00 84.12 117 GLY A C 1
ATOM 965 O O . GLY A 1 117 ? 10.295 -5.546 -16.901 1.00 84.12 117 GLY A O 1
ATOM 966 N N . THR A 1 118 ? 11.867 -6.748 -15.842 1.00 84.62 118 THR A N 1
ATOM 967 C CA . THR A 1 118 ? 10.923 -7.511 -15.006 1.00 84.62 118 THR A CA 1
ATOM 968 C C . THR A 1 118 ? 10.772 -6.884 -13.623 1.00 84.62 118 THR A C 1
ATOM 970 O O . THR A 1 118 ? 11.687 -6.212 -13.141 1.00 84.62 118 THR A O 1
ATOM 973 N N . LEU A 1 119 ? 9.646 -7.135 -12.945 1.00 82.31 119 LEU A N 1
ATOM 974 C CA . LEU A 1 119 ? 9.554 -6.864 -11.508 1.00 82.31 119 LEU A CA 1
ATOM 975 C C . LEU A 1 119 ? 10.642 -7.643 -10.764 1.00 82.31 119 LEU A C 1
ATOM 977 O O . LEU A 1 119 ? 11.017 -8.753 -11.151 1.00 82.31 119 LEU A O 1
ATOM 981 N N . MET A 1 120 ? 11.186 -7.028 -9.722 1.00 80.69 120 MET A N 1
ATOM 982 C CA . MET A 1 120 ? 12.293 -7.601 -8.980 1.00 80.69 120 MET A CA 1
ATOM 983 C C . MET A 1 120 ? 11.803 -8.665 -7.998 1.00 80.69 120 MET A C 1
ATOM 985 O O . MET A 1 120 ? 11.011 -8.381 -7.103 1.00 80.69 120 MET A O 1
ATOM 989 N N . SER A 1 121 ? 12.307 -9.890 -8.141 1.00 66.31 121 SER A N 1
ATOM 990 C CA . SER A 1 121 ? 12.033 -10.984 -7.206 1.00 66.31 121 SER A CA 1
ATOM 991 C C . SER A 1 121 ? 12.575 -10.667 -5.809 1.00 66.31 121 SER A C 1
ATOM 993 O O . SER A 1 121 ? 13.683 -10.146 -5.684 1.00 66.31 121 SER A O 1
ATOM 995 N N . GLY A 1 122 ? 11.825 -11.021 -4.763 1.00 64.88 122 GLY A N 1
ATOM 996 C CA . GLY A 1 122 ? 12.209 -10.774 -3.366 1.00 64.88 122 GLY A CA 1
ATOM 997 C C . GLY A 1 122 ? 11.854 -9.378 -2.844 1.00 64.88 122 GLY A C 1
ATOM 998 O O . GLY A 1 122 ? 12.071 -9.105 -1.667 1.00 64.88 122 GLY A O 1
ATOM 999 N N . PHE A 1 123 ? 11.274 -8.518 -3.686 1.00 70.00 123 PHE A N 1
ATOM 1000 C CA . PHE A 1 123 ? 10.660 -7.262 -3.270 1.00 70.00 123 PHE A CA 1
ATOM 1001 C C . PHE A 1 123 ? 9.164 -7.332 -3.519 1.00 70.00 123 PHE A C 1
ATOM 1003 O O . PHE A 1 123 ? 8.727 -7.578 -4.643 1.00 70.00 123 PHE A O 1
ATOM 1010 N N . VAL A 1 124 ? 8.380 -7.081 -2.480 1.00 73.94 124 VAL A N 1
ATOM 1011 C CA . VAL A 1 124 ? 6.932 -7.010 -2.619 1.00 73.94 124 VAL A CA 1
ATOM 1012 C C . VAL A 1 124 ? 6.550 -5.602 -3.074 1.00 73.94 124 VAL A C 1
ATOM 1014 O O . VAL A 1 124 ? 6.965 -4.628 -2.440 1.00 73.94 124 VAL A O 1
ATOM 1017 N N . PRO A 1 125 ? 5.753 -5.466 -4.148 1.00 83.19 125 PRO A N 1
ATOM 1018 C CA . PRO A 1 125 ? 5.084 -4.217 -4.462 1.00 83.19 125 PRO A CA 1
ATOM 1019 C C . PRO A 1 125 ? 4.162 -3.746 -3.330 1.00 83.19 125 PRO A C 1
ATOM 1021 O O . PRO A 1 125 ? 3.245 -4.447 -2.900 1.00 83.19 125 PRO A O 1
ATOM 1024 N N . GLU A 1 126 ? 4.360 -2.512 -2.896 1.00 88.81 126 GLU A N 1
ATOM 1025 C CA . GLU A 1 126 ? 3.457 -1.821 -1.988 1.00 88.81 126 GLU A CA 1
ATOM 1026 C C . GLU A 1 126 ? 2.417 -1.052 -2.810 1.00 88.81 126 GLU A C 1
ATOM 1028 O O . GLU A 1 126 ? 2.711 -0.546 -3.896 1.00 88.81 126 GLU A O 1
ATOM 1033 N N . GLY A 1 127 ? 1.187 -0.988 -2.316 1.00 88.94 127 GLY A N 1
ATOM 1034 C CA . GLY A 1 127 ? 0.101 -0.204 -2.898 1.00 88.94 127 GLY A CA 1
ATOM 1035 C C . GLY A 1 127 ? -0.564 -0.771 -4.156 1.00 88.94 127 GLY A C 1
ATOM 1036 O O . GLY A 1 127 ? -1.661 -0.328 -4.453 1.00 88.94 127 GLY A O 1
ATOM 1037 N N . LEU A 1 128 ? 0.013 -1.734 -4.891 1.00 88.56 128 LEU A N 1
ATOM 1038 C CA . LEU A 1 128 ? -0.594 -2.267 -6.129 1.00 88.56 128 LEU A CA 1
ATOM 1039 C C . LEU A 1 128 ? -1.887 -3.055 -5.871 1.00 88.56 128 LEU A C 1
ATOM 1041 O O . LEU A 1 128 ? -1.850 -4.237 -5.532 1.00 88.56 128 LEU A O 1
ATOM 1045 N N . PHE A 1 129 ? -3.031 -2.405 -6.074 1.00 87.00 129 PHE A N 1
ATOM 1046 C CA . PHE A 1 129 ? -4.356 -2.931 -5.752 1.00 87.00 129 PHE A CA 1
ATOM 1047 C C . PHE A 1 129 ? -5.085 -3.454 -6.997 1.00 87.00 129 PHE A C 1
ATOM 1049 O O . PHE A 1 129 ? -5.352 -2.670 -7.900 1.00 87.00 129 PHE A O 1
ATOM 1056 N N . ASP A 1 130 ? -5.411 -4.754 -7.058 1.00 85.75 130 ASP A N 1
ATOM 1057 C CA . ASP A 1 130 ? -6.137 -5.344 -8.198 1.00 85.75 130 ASP A CA 1
ATOM 1058 C C . ASP A 1 130 ? -7.611 -4.920 -8.185 1.00 85.75 130 ASP A C 1
ATOM 1060 O O . ASP A 1 130 ? -8.408 -5.382 -7.366 1.00 85.75 130 ASP A O 1
ATOM 1064 N N . MET A 1 131 ? -7.972 -4.034 -9.111 1.00 83.19 131 MET A N 1
ATOM 1065 C CA . MET A 1 131 ? -9.329 -3.502 -9.234 1.00 83.19 131 MET A CA 1
ATOM 1066 C C . MET A 1 131 ? -10.204 -4.258 -10.235 1.00 83.19 131 MET A C 1
ATOM 1068 O O . MET A 1 131 ? -11.309 -3.808 -10.544 1.00 83.19 131 MET A O 1
ATOM 1072 N N . ARG A 1 132 ? -9.755 -5.406 -10.758 1.00 80.75 132 ARG A N 1
ATOM 1073 C CA . ARG A 1 132 ? -10.578 -6.218 -11.663 1.00 80.75 132 ARG A CA 1
ATOM 1074 C C . ARG A 1 132 ? -11.903 -6.598 -11.000 1.00 80.75 132 ARG A C 1
ATOM 1076 O O . ARG A 1 132 ? -11.938 -7.136 -9.899 1.00 80.75 132 ARG A O 1
ATOM 1083 N N . GLY A 1 133 ? -13.001 -6.336 -11.704 1.00 77.81 133 GLY A N 1
ATOM 1084 C CA . GLY A 1 133 ? -14.351 -6.631 -11.219 1.00 77.81 133 GLY A CA 1
ATOM 1085 C C . GLY A 1 133 ? -14.902 -5.629 -10.198 1.00 77.81 133 GLY A C 1
ATOM 1086 O O . GLY A 1 133 ? -16.017 -5.822 -9.723 1.00 77.81 133 GLY A O 1
ATOM 1087 N N . ILE A 1 134 ? -14.171 -4.557 -9.875 1.00 82.38 134 ILE A N 1
ATOM 1088 C CA . ILE A 1 134 ? -14.661 -3.471 -9.021 1.00 82.38 134 ILE A CA 1
ATOM 1089 C C . ILE A 1 134 ? -15.267 -2.385 -9.911 1.00 82.38 134 ILE A C 1
ATOM 1091 O O . ILE A 1 134 ? -14.553 -1.590 -10.510 1.00 82.38 134 ILE A O 1
ATOM 1095 N N . GLU A 1 135 ? -16.596 -2.323 -9.991 1.00 79.19 135 GLU A N 1
ATOM 1096 C CA . GLU A 1 135 ? -17.276 -1.321 -10.828 1.00 79.19 135 GLU A CA 1
ATOM 1097 C C . GLU A 1 135 ? -17.085 0.116 -10.317 1.00 79.19 135 GLU A C 1
ATOM 1099 O O . GLU A 1 135 ? -17.020 1.058 -11.110 1.00 79.19 135 GLU A O 1
ATOM 1104 N N . ARG A 1 136 ? -17.001 0.298 -8.990 1.00 83.44 136 ARG A N 1
ATOM 1105 C CA . ARG A 1 136 ? -16.828 1.599 -8.327 1.00 83.44 136 ARG A CA 1
ATOM 1106 C C . ARG A 1 136 ? -15.947 1.484 -7.090 1.00 83.44 136 ARG A C 1
ATOM 1108 O O . ARG A 1 136 ? -16.121 0.579 -6.278 1.00 83.44 136 ARG A O 1
ATOM 1115 N N . PHE A 1 137 ? -15.027 2.433 -6.928 1.00 87.81 137 PHE A N 1
ATOM 1116 C CA . PHE A 1 137 ? -14.175 2.513 -5.745 1.00 87.81 137 PHE A CA 1
ATOM 1117 C C . PHE A 1 137 ? -14.861 3.303 -4.624 1.00 87.81 137 PHE A C 1
ATOM 1119 O O . PHE A 1 137 ? -14.742 4.527 -4.523 1.00 87.81 137 PHE A O 1
ATOM 1126 N N . GLU A 1 138 ? -15.580 2.589 -3.764 1.00 89.25 138 GLU A N 1
ATOM 1127 C CA . GLU A 1 138 ? -16.249 3.151 -2.590 1.00 89.25 138 GLU A CA 1
ATOM 1128 C C . GLU A 1 138 ? -15.566 2.657 -1.315 1.00 89.25 138 GLU A C 1
ATOM 1130 O O . GLU A 1 138 ? -15.875 1.597 -0.781 1.00 89.25 138 GLU A O 1
ATOM 1135 N N . ALA A 1 139 ? -14.591 3.432 -0.840 1.00 92.31 139 ALA A N 1
ATOM 1136 C CA . ALA A 1 139 ? -13.907 3.142 0.410 1.00 92.31 139 ALA A CA 1
ATOM 1137 C C . ALA A 1 139 ? -14.704 3.654 1.622 1.00 92.31 139 ALA A C 1
ATOM 1139 O O . ALA A 1 139 ? -15.209 4.781 1.617 1.00 92.31 139 ALA A O 1
ATOM 1140 N N . ILE A 1 140 ? -14.745 2.866 2.698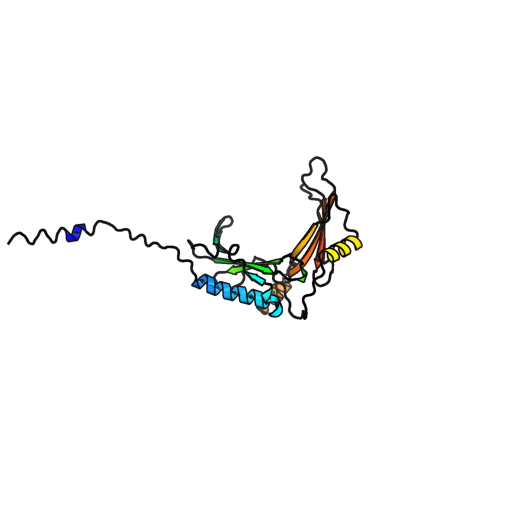 1.00 95.06 140 ILE A N 1
ATOM 1141 C CA . ILE A 1 140 ? -15.174 3.336 4.012 1.00 95.06 140 ILE A CA 1
ATOM 1142 C C . ILE A 1 140 ? -14.252 4.465 4.479 1.00 95.06 140 ILE A C 1
ATOM 1144 O O . ILE A 1 140 ? -13.064 4.509 4.163 1.00 95.06 140 ILE A O 1
ATOM 1148 N N . THR A 1 141 ? -14.802 5.391 5.255 1.00 93.75 141 THR A N 1
ATOM 1149 C CA . THR A 1 141 ? -14.022 6.505 5.808 1.00 93.75 141 THR A CA 1
ATOM 1150 C C . THR A 1 141 ? -13.208 6.067 7.027 1.00 93.75 141 THR A C 1
ATOM 1152 O O . THR A 1 141 ? -13.573 5.103 7.700 1.00 93.75 141 THR A O 1
ATOM 1155 N N . SER A 1 142 ? -12.171 6.831 7.381 1.00 94.50 142 SER A N 1
ATOM 1156 C CA . SER A 1 142 ? -11.422 6.657 8.635 1.00 94.50 142 SER A CA 1
ATOM 1157 C C . SER A 1 142 ? -12.328 6.659 9.876 1.00 94.50 142 SER A C 1
ATOM 1159 O O . SER A 1 142 ? -12.162 5.834 10.770 1.00 94.50 142 SER A O 1
ATOM 1161 N N . TYR A 1 143 ? -13.360 7.514 9.899 1.00 95.06 143 TYR A N 1
ATOM 1162 C CA . TYR A 1 143 ? -14.376 7.519 10.958 1.00 95.06 143 TYR A CA 1
ATOM 1163 C C . TYR A 1 143 ? -15.133 6.189 11.039 1.00 95.06 143 TYR A C 1
ATOM 1165 O O 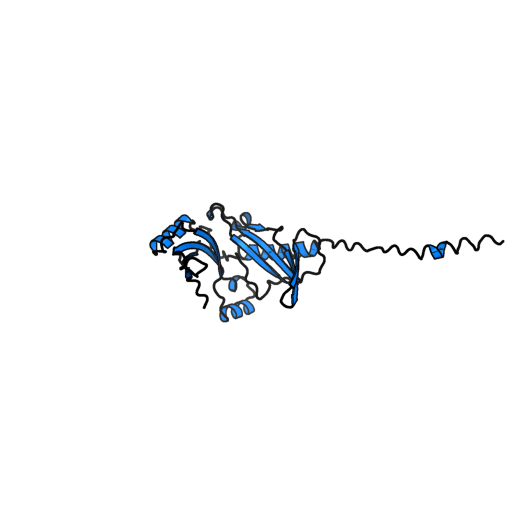. TYR A 1 143 ? -15.318 5.646 12.125 1.00 95.06 143 TYR A O 1
ATOM 1173 N N . LYS A 1 144 ? -15.536 5.634 9.888 1.00 96.50 144 LYS A N 1
ATOM 1174 C CA . LYS A 1 144 ? -16.241 4.349 9.856 1.00 96.50 144 LYS A CA 1
ATOM 1175 C C . LYS A 1 144 ? -15.339 3.197 10.299 1.00 96.50 144 LYS A C 1
ATOM 1177 O O . LYS A 1 144 ? -15.804 2.306 11.001 1.00 96.50 144 LYS A O 1
ATOM 1182 N N . ALA A 1 145 ? -14.057 3.229 9.935 1.00 97.19 145 ALA A N 1
ATOM 1183 C CA . ALA A 1 145 ? -13.075 2.258 10.410 1.00 97.19 145 ALA A CA 1
ATOM 1184 C C . ALA A 1 145 ? -12.923 2.311 11.940 1.00 97.19 145 ALA A C 1
ATOM 1186 O O . ALA A 1 145 ? -12.950 1.273 12.599 1.00 97.19 145 ALA A O 1
ATOM 1187 N N . LEU A 1 146 ? -12.848 3.515 12.517 1.00 97.62 146 LEU A N 1
ATOM 1188 C CA . LEU A 1 146 ? -12.817 3.694 13.968 1.00 97.62 146 LEU A CA 1
ATOM 1189 C C . LEU A 1 146 ? -14.095 3.175 14.644 1.00 97.62 146 LEU A C 1
ATOM 1191 O O . LEU A 1 146 ? -14.005 2.483 15.655 1.00 97.62 146 LEU A O 1
ATOM 1195 N N . GLU A 1 147 ? -15.270 3.462 14.081 1.00 98.25 147 GLU A N 1
ATOM 1196 C CA . GLU A 1 147 ? -16.554 2.954 14.585 1.00 98.25 147 GLU A CA 1
ATOM 1197 C C . GLU A 1 147 ? -16.565 1.415 14.634 1.00 98.25 147 GLU A C 1
ATOM 1199 O O . GLU A 1 147 ? -16.956 0.833 15.645 1.00 98.25 147 GLU A O 1
ATOM 1204 N N . ILE A 1 148 ? -16.073 0.753 13.579 1.00 98.38 148 ILE A N 1
ATOM 1205 C CA . ILE A 1 148 ? -15.952 -0.713 13.514 1.00 98.38 148 ILE A CA 1
ATOM 1206 C C . ILE A 1 148 ? -15.010 -1.233 14.609 1.00 98.38 148 ILE A C 1
ATOM 1208 O O . ILE A 1 148 ? -15.359 -2.173 15.325 1.00 98.38 148 ILE A O 1
ATOM 1212 N N . ALA A 1 149 ? -13.839 -0.614 14.786 1.00 97.75 149 ALA A N 1
ATOM 1213 C CA . ALA A 1 149 ? -12.891 -1.013 15.829 1.00 97.75 149 ALA A CA 1
ATOM 1214 C C . ALA A 1 149 ? -13.490 -0.850 17.240 1.00 97.75 149 ALA A C 1
ATOM 1216 O O . ALA A 1 149 ? -13.348 -1.729 18.090 1.00 97.75 149 ALA A O 1
ATOM 1217 N N . GLN A 1 150 ? -14.224 0.239 17.485 1.00 97.56 150 GLN A N 1
ATOM 1218 C CA . GLN A 1 150 ? -14.915 0.490 18.754 1.00 97.56 150 GLN A CA 1
ATOM 1219 C C . GLN A 1 150 ? -16.037 -0.521 19.021 1.00 97.56 150 GLN A C 1
ATOM 1221 O O . GLN A 1 150 ? -16.168 -0.996 20.150 1.00 97.56 150 GLN A O 1
ATOM 1226 N N . GLN A 1 151 ? -16.809 -0.905 17.998 1.00 97.75 151 GLN A N 1
ATOM 1227 C CA . GLN A 1 151 ? -17.823 -1.965 18.104 1.00 97.75 151 GLN A CA 1
ATOM 1228 C C . GLN A 1 151 ? -17.207 -3.316 18.487 1.00 97.75 151 GLN A C 1
ATOM 1230 O O . GLN A 1 151 ? -17.813 -4.085 19.234 1.00 97.75 151 GLN A O 1
ATOM 1235 N N . LEU A 1 152 ? -15.980 -3.574 18.032 1.00 96.75 152 LEU A N 1
ATOM 1236 C CA . LEU A 1 152 ? -15.194 -4.759 18.382 1.00 96.75 152 LEU A CA 1
ATOM 1237 C C . LEU A 1 152 ? -14.402 -4.613 19.685 1.00 96.75 152 LEU A C 1
ATOM 1239 O O . LEU A 1 152 ? -13.675 -5.527 20.060 1.00 96.75 152 LEU A O 1
ATOM 1243 N N . LYS A 1 153 ? -14.621 -3.517 20.419 1.00 96.19 153 LYS A N 1
ATOM 1244 C CA . LYS A 1 153 ? -14.037 -3.254 21.736 1.00 96.19 153 LYS A CA 1
ATOM 1245 C C . LYS A 1 153 ? -12.510 -3.122 21.717 1.00 96.19 153 LYS A C 1
ATOM 1247 O O . LYS A 1 153 ? -11.869 -3.552 22.676 1.00 96.19 153 LYS A O 1
ATOM 1252 N N . ILE A 1 154 ? -11.945 -2.475 20.687 1.00 95.62 154 ILE A N 1
ATOM 1253 C CA . ILE A 1 154 ? -10.559 -1.980 20.747 1.00 95.62 154 ILE A CA 1
ATOM 1254 C C . ILE A 1 154 ? -10.330 -1.243 22.076 1.00 95.62 154 ILE A C 1
ATOM 1256 O O . ILE A 1 154 ? -11.192 -0.489 22.551 1.00 95.62 154 ILE A O 1
ATOM 1260 N N . LYS A 1 155 ? -9.181 -1.479 22.705 1.00 94.94 155 LYS A N 1
ATOM 1261 C CA . LYS A 1 155 ? -8.837 -0.910 24.008 1.00 94.94 155 LYS A CA 1
ATOM 1262 C C . LYS A 1 155 ? -8.848 0.613 23.943 1.00 94.94 155 LYS A C 1
ATOM 1264 O O . LYS A 1 155 ? -8.479 1.217 22.938 1.00 94.94 155 LYS A O 1
ATOM 1269 N N . ARG A 1 156 ? -9.269 1.250 25.037 1.00 94.44 156 ARG A N 1
ATOM 1270 C CA . ARG A 1 156 ? -9.330 2.713 25.125 1.00 94.44 156 ARG A CA 1
ATOM 1271 C C . ARG A 1 156 ? -7.909 3.297 25.166 1.00 94.44 156 ARG A C 1
ATOM 1273 O O . ARG A 1 156 ? -7.130 2.860 26.012 1.00 94.44 156 ARG A O 1
ATOM 1280 N N . PRO A 1 157 ? -7.583 4.290 24.325 1.00 93.94 157 PRO A N 1
ATOM 1281 C CA . PRO A 1 157 ? -6.251 4.866 24.275 1.00 93.94 157 PRO A CA 1
ATOM 1282 C C . PRO A 1 157 ? -6.007 5.786 25.472 1.00 93.94 157 PRO A C 1
ATOM 1284 O O . PRO A 1 157 ? -6.946 6.339 26.053 1.00 93.94 157 PRO A O 1
ATOM 1287 N N . LEU A 1 158 ? -4.733 6.001 25.786 1.00 90.44 158 LEU A N 1
ATOM 1288 C CA . LEU A 1 158 ? -4.274 6.982 26.768 1.00 90.44 158 LEU A CA 1
ATOM 1289 C C . LEU A 1 158 ? -4.555 8.415 26.303 1.00 90.44 158 LEU A C 1
ATOM 1291 O O . LEU A 1 158 ? -4.995 9.240 27.097 1.00 90.44 158 LEU A O 1
ATOM 1295 N N . ASN A 1 159 ? -4.334 8.686 25.011 1.00 90.44 159 ASN A N 1
ATOM 1296 C CA . ASN A 1 159 ? -4.480 10.014 24.415 1.00 90.44 159 ASN A CA 1
ATOM 1297 C C . ASN A 1 159 ? -5.622 10.052 23.391 1.00 90.44 159 ASN A C 1
ATOM 1299 O O . ASN A 1 159 ? -6.658 10.672 23.619 1.00 90.44 159 ASN A O 1
ATOM 1303 N N . HIS A 1 160 ? -5.436 9.389 22.249 1.00 94.88 160 HIS A N 1
ATOM 1304 C CA . HIS A 1 160 ? -6.396 9.335 21.149 1.00 94.88 160 HIS A CA 1
ATOM 1305 C C . HIS A 1 160 ? -6.169 8.073 20.311 1.00 94.88 160 HIS A C 1
ATOM 1307 O O . HIS A 1 160 ? -5.132 7.425 20.427 1.00 94.88 160 HIS A O 1
ATOM 1313 N N . TYR A 1 161 ? -7.152 7.722 19.482 1.00 96.31 161 TYR A N 1
ATOM 1314 C CA . TYR A 1 161 ? -6.977 6.686 18.468 1.00 96.31 161 TYR A CA 1
ATOM 1315 C C . TYR A 1 161 ? -6.218 7.271 17.279 1.00 96.31 161 TYR A C 1
ATOM 1317 O O . TYR A 1 161 ? -6.608 8.323 16.770 1.00 96.31 161 TYR A O 1
ATOM 1325 N N . GLU A 1 162 ? -5.184 6.583 16.809 1.00 95.75 162 GLU A N 1
ATOM 1326 C CA . GLU A 1 162 ? -4.555 6.893 15.525 1.00 95.75 162 GLU A CA 1
ATOM 1327 C C . GLU A 1 162 ? -5.297 6.116 14.436 1.00 95.75 162 GLU A C 1
ATOM 1329 O O . GLU A 1 162 ? -5.477 4.903 14.545 1.00 95.75 162 GLU A O 1
ATOM 1334 N N . VAL A 1 163 ? -5.739 6.805 13.385 1.00 95.38 163 VAL A N 1
ATOM 1335 C CA . VAL A 1 163 ? -6.329 6.164 12.207 1.00 95.38 163 VAL A CA 1
ATOM 1336 C C . VAL A 1 163 ? -5.534 6.594 10.990 1.00 95.38 163 VAL A C 1
ATOM 1338 O O . VAL A 1 163 ? -5.498 7.781 10.675 1.00 95.38 163 VAL A O 1
ATOM 1341 N N . SER A 1 164 ? -4.897 5.642 10.317 1.00 94.94 164 SER A N 1
ATOM 1342 C CA . SER A 1 164 ? -4.053 5.911 9.152 1.00 94.94 164 SER A CA 1
ATOM 1343 C C . SER A 1 164 ? -4.336 4.944 8.010 1.00 94.94 164 SER A C 1
ATOM 1345 O O . SER A 1 164 ? -4.738 3.797 8.216 1.00 94.94 164 SER A O 1
ATOM 1347 N N . LEU A 1 165 ? -4.171 5.426 6.780 1.00 94.38 165 LEU A N 1
ATOM 1348 C CA . LEU A 1 165 ? -4.283 4.601 5.585 1.00 94.38 165 LEU A CA 1
ATOM 1349 C C . LEU A 1 165 ? -2.996 3.789 5.407 1.00 94.38 165 LEU A C 1
ATOM 1351 O O . LEU A 1 165 ? -1.896 4.294 5.629 1.00 94.38 165 LEU A O 1
ATOM 1355 N N . GLY A 1 166 ? -3.126 2.535 4.995 1.00 92.31 166 GLY A N 1
ATOM 1356 C CA . GLY A 1 166 ? -1.998 1.628 4.863 1.00 92.31 166 GLY A CA 1
ATOM 1357 C C . GLY A 1 166 ? -2.164 0.612 3.746 1.00 92.31 166 GLY A C 1
ATOM 1358 O O . GLY A 1 166 ? -3.177 0.554 3.042 1.00 92.31 166 GLY A O 1
ATOM 1359 N N . TRP A 1 167 ? -1.131 -0.210 3.615 1.00 91.62 167 TRP A N 1
ATOM 1360 C CA . TRP A 1 167 ? -1.079 -1.339 2.704 1.00 91.62 167 TRP A CA 1
ATOM 1361 C C . TRP A 1 167 ? -0.929 -2.624 3.506 1.00 91.62 167 TRP A C 1
ATOM 1363 O O . TRP A 1 167 ? -0.034 -2.740 4.343 1.00 91.62 167 TRP A O 1
ATOM 1373 N N . TYR A 1 168 ? -1.810 -3.583 3.252 1.00 88.88 168 TYR A N 1
ATOM 1374 C CA . TYR A 1 168 ? -1.705 -4.930 3.786 1.00 88.88 168 TYR A CA 1
ATOM 1375 C C . TYR A 1 168 ? -1.349 -5.887 2.669 1.00 88.88 168 TYR A C 1
ATOM 1377 O O . TYR A 1 168 ? -2.059 -5.956 1.671 1.00 88.88 168 TYR A O 1
ATOM 1385 N N . GLU A 1 169 ? -0.306 -6.677 2.864 1.00 82.12 169 GLU A N 1
ATOM 1386 C CA . GLU A 1 169 ? 0.023 -7.772 1.967 1.00 82.12 169 GLU A CA 1
ATOM 1387 C C . GLU A 1 169 ? -0.375 -9.101 2.613 1.00 82.12 169 GLU A C 1
ATOM 1389 O O . GLU A 1 169 ? 0.109 -9.462 3.690 1.00 82.12 169 GLU A O 1
ATOM 1394 N N . ALA A 1 170 ? -1.253 -9.853 1.949 1.00 73.00 170 ALA A N 1
ATOM 1395 C CA . ALA A 1 170 ? -1.494 -11.233 2.337 1.00 73.00 170 ALA A CA 1
ATOM 1396 C C . ALA A 1 170 ? -0.263 -12.083 1.989 1.00 73.00 170 ALA A C 1
ATOM 1398 O O . ALA A 1 170 ? 0.237 -12.019 0.867 1.00 73.00 170 ALA A O 1
ATOM 1399 N N . ARG A 1 171 ? 0.206 -12.909 2.935 1.00 71.38 171 ARG A N 1
ATOM 1400 C CA . ARG A 1 171 ? 1.316 -13.841 2.682 1.00 71.38 171 ARG A CA 1
ATOM 1401 C C . ARG A 1 171 ? 0.994 -14.734 1.486 1.00 71.38 171 ARG A C 1
ATOM 1403 O O . ARG A 1 171 ? -0.042 -15.395 1.478 1.00 71.38 171 ARG A O 1
ATOM 1410 N N . ILE A 1 172 ? 1.921 -14.787 0.537 1.00 67.00 172 ILE A N 1
ATOM 1411 C CA . ILE A 1 172 ? 1.822 -15.639 -0.645 1.00 67.00 172 ILE A CA 1
ATOM 1412 C C . ILE A 1 172 ? 2.294 -17.050 -0.278 1.00 67.00 172 ILE A C 1
ATOM 1414 O O . ILE A 1 172 ? 3.388 -17.246 0.251 1.00 67.00 172 ILE A O 1
ATOM 1418 N N . SER A 1 173 ? 1.459 -18.045 -0.546 1.00 71.12 173 SER A N 1
ATOM 1419 C CA . SER A 1 173 ? 1.787 -19.461 -0.404 1.00 71.12 173 SER A CA 1
ATOM 1420 C C . SER A 1 173 ? 2.637 -19.971 -1.574 1.00 71.12 173 SER A C 1
ATOM 1422 O O . SER A 1 173 ? 2.602 -19.446 -2.687 1.00 71.12 173 SER A O 1
ATOM 1424 N N . ASN A 1 174 ? 3.357 -21.075 -1.357 1.00 71.81 174 ASN A N 1
ATOM 1425 C CA . ASN A 1 174 ? 4.137 -21.737 -2.412 1.00 71.81 174 ASN A CA 1
ATOM 1426 C C . ASN A 1 174 ? 3.278 -22.172 -3.616 1.00 71.81 174 ASN A C 1
ATOM 1428 O O . ASN A 1 174 ? 3.775 -22.272 -4.735 1.00 71.81 174 ASN A O 1
ATOM 1432 N N . GLU A 1 175 ? 1.993 -22.454 -3.404 1.00 74.69 175 GLU A N 1
ATOM 1433 C CA . GLU A 1 175 ? 1.061 -22.831 -4.471 1.00 74.69 175 GLU A CA 1
ATOM 1434 C C . GLU A 1 175 ? 0.665 -21.633 -5.338 1.00 74.69 175 GLU A C 1
ATOM 1436 O O . GLU A 1 175 ? 0.549 -21.765 -6.555 1.00 74.69 175 GLU A O 1
ATOM 1441 N N . GLU A 1 176 ? 0.497 -20.458 -4.732 1.00 68.50 176 GLU A N 1
ATOM 1442 C CA . GLU A 1 176 ? 0.261 -19.202 -5.453 1.00 68.50 176 GLU A CA 1
ATOM 1443 C C . GLU A 1 176 ? 1.495 -18.785 -6.254 1.00 68.50 176 GLU A C 1
ATOM 1445 O O . GLU A 1 176 ? 1.362 -18.369 -7.404 1.00 68.50 176 GLU A O 1
ATOM 1450 N N . PHE A 1 177 ? 2.694 -19.004 -5.704 1.00 66.00 177 PHE A N 1
ATOM 1451 C CA . PHE A 1 177 ? 3.947 -18.788 -6.427 1.00 66.00 177 PHE A CA 1
ATOM 1452 C C . PHE A 1 177 ? 4.031 -19.652 -7.697 1.00 66.00 177 PHE A C 1
ATOM 1454 O O . PHE A 1 177 ? 4.292 -19.140 -8.783 1.00 66.00 177 PHE A O 1
ATOM 1461 N N . LYS A 1 178 ? 3.712 -20.950 -7.596 1.00 71.19 178 LYS A N 1
ATOM 1462 C CA . LYS A 1 178 ? 3.685 -21.863 -8.755 1.00 71.19 178 LYS A CA 1
ATOM 1463 C C . LYS A 1 178 ? 2.658 -21.458 -9.815 1.00 71.19 178 LYS A C 1
ATOM 1465 O O . LYS A 1 178 ? 2.907 -21.633 -11.002 1.00 71.19 178 LYS A O 1
ATOM 1470 N N . LYS A 1 179 ? 1.494 -20.934 -9.413 1.00 69.62 179 LYS A N 1
ATOM 1471 C CA . LYS A 1 179 ? 0.476 -20.446 -10.363 1.00 69.62 179 LYS A CA 1
ATOM 1472 C C . LYS A 1 179 ? 0.977 -19.240 -11.150 1.00 69.62 179 LYS A C 1
ATOM 1474 O O . LYS A 1 179 ? 0.770 -19.197 -12.357 1.00 69.62 179 LYS A O 1
ATOM 1479 N N . TYR A 1 180 ? 1.674 -18.321 -10.487 1.00 68.06 180 TYR A N 1
ATOM 1480 C CA . TYR A 1 180 ? 2.303 -17.176 -11.138 1.00 68.06 180 TYR A CA 1
ATOM 1481 C C . TYR A 1 180 ? 3.359 -17.591 -12.172 1.00 68.06 180 TYR A C 1
ATOM 1483 O O . TYR A 1 180 ? 3.324 -17.102 -13.299 1.00 68.06 180 TYR A O 1
ATOM 1491 N N . GLU A 1 181 ? 4.246 -18.534 -11.833 1.00 67.25 181 GLU A N 1
ATOM 1492 C CA . GLU A 1 181 ? 5.256 -19.046 -12.776 1.00 67.25 181 GLU A CA 1
ATOM 1493 C C . GLU A 1 181 ? 4.631 -19.648 -14.048 1.00 67.25 181 GLU A C 1
ATOM 1495 O O . GLU A 1 181 ? 5.257 -19.649 -15.107 1.00 67.25 181 GLU A O 1
ATOM 1500 N N . LEU A 1 182 ? 3.393 -20.144 -13.954 1.00 72.31 182 LEU A N 1
ATOM 1501 C CA . LEU A 1 182 ? 2.649 -20.722 -15.072 1.00 72.31 182 LEU A CA 1
ATOM 1502 C C . LEU A 1 182 ? 1.828 -19.685 -15.855 1.00 72.31 182 LEU A C 1
ATOM 1504 O O . LEU A 1 182 ? 1.740 -19.796 -17.078 1.00 72.31 182 LEU A O 1
ATOM 1508 N N . SER A 1 183 ? 1.203 -18.708 -15.185 1.00 71.50 183 SER A N 1
ATOM 1509 C CA . SER A 1 183 ? 0.319 -17.732 -15.841 1.00 71.50 183 SER A CA 1
ATOM 1510 C C . SER A 1 183 ? 1.061 -16.521 -16.403 1.00 71.50 183 SER A C 1
ATOM 1512 O O . SER A 1 183 ? 0.571 -15.897 -17.344 1.00 71.50 183 SER A O 1
ATOM 1514 N N . ASN A 1 184 ? 2.230 -16.180 -15.848 1.00 66.94 184 ASN A N 1
ATOM 1515 C CA . ASN A 1 184 ? 2.930 -14.912 -16.077 1.00 66.94 184 ASN A CA 1
ATOM 1516 C C . ASN A 1 184 ? 2.050 -13.658 -15.843 1.00 66.94 184 ASN A C 1
ATOM 1518 O O . ASN A 1 184 ? 2.462 -12.551 -16.200 1.00 66.94 184 ASN A O 1
ATOM 1522 N N . ASP A 1 185 ? 0.860 -13.787 -15.237 1.00 72.38 185 ASP A N 1
ATOM 1523 C CA . ASP A 1 185 ? 0.029 -12.650 -14.838 1.00 72.38 185 ASP A CA 1
ATOM 1524 C C . ASP A 1 185 ? 0.402 -12.252 -13.410 1.00 72.38 185 ASP A C 1
ATOM 1526 O O . ASP A 1 185 ? 0.102 -12.941 -12.434 1.00 72.38 185 ASP A O 1
ATOM 1530 N N . LEU A 1 186 ? 1.061 -11.101 -13.291 1.00 70.69 186 LEU A N 1
ATOM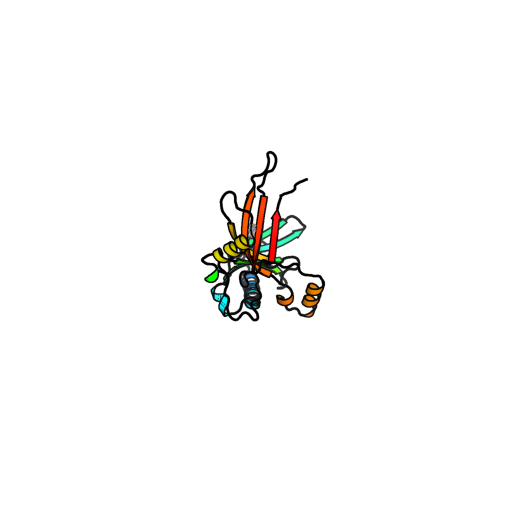 1531 C CA . LEU A 1 186 ? 1.489 -10.533 -12.015 1.00 70.69 186 LEU A CA 1
ATOM 1532 C C . LEU A 1 186 ? 0.337 -10.387 -11.008 1.00 70.69 186 LEU A C 1
ATOM 1534 O O . LEU A 1 186 ? 0.573 -10.457 -9.804 1.00 70.69 186 LEU A O 1
ATOM 1538 N N . ARG A 1 187 ? -0.904 -10.208 -11.474 1.00 73.62 187 ARG A N 1
ATOM 1539 C CA . ARG A 1 187 ? -2.068 -10.006 -10.598 1.00 73.62 187 ARG A CA 1
ATOM 1540 C C . ARG A 1 187 ? -2.525 -11.275 -9.889 1.00 73.62 187 ARG A C 1
ATOM 1542 O O . ARG A 1 187 ? -3.169 -11.185 -8.851 1.00 73.62 187 ARG A O 1
ATOM 1549 N N . ASP A 1 188 ? -2.179 -12.452 -10.409 1.00 67.50 188 ASP A N 1
ATOM 1550 C CA . ASP A 1 188 ? -2.453 -13.717 -9.713 1.00 67.50 188 ASP A CA 1
ATOM 1551 C C . ASP A 1 188 ? -1.551 -13.886 -8.476 1.00 67.50 188 ASP A C 1
ATOM 1553 O O . ASP A 1 188 ? -1.848 -14.686 -7.584 1.00 67.50 188 ASP A O 1
ATOM 1557 N N . PHE A 1 189 ? -0.466 -13.106 -8.424 1.00 65.50 189 PHE A N 1
ATOM 1558 C CA . PHE A 1 189 ? 0.570 -13.134 -7.402 1.00 65.50 189 PHE A CA 1
ATOM 1559 C C . PHE A 1 189 ? 0.393 -12.046 -6.331 1.00 65.50 189 PHE A C 1
ATOM 1561 O O . PHE A 1 189 ? 0.470 -12.337 -5.139 1.00 65.50 189 PHE A O 1
ATOM 1568 N N . VAL A 1 190 ? 0.141 -10.792 -6.718 1.00 68.75 190 VAL A N 1
ATOM 1569 C CA . VAL A 1 190 ? 0.092 -9.662 -5.770 1.00 68.75 190 VAL A CA 1
ATOM 1570 C C . VAL A 1 190 ? -1.303 -9.537 -5.149 1.00 68.75 190 VAL A C 1
ATOM 1572 O O . VAL A 1 190 ? -2.229 -9.010 -5.760 1.00 68.75 190 VAL A O 1
ATOM 1575 N N . LYS A 1 191 ? -1.449 -9.997 -3.899 1.00 72.12 191 LYS A N 1
ATOM 1576 C CA . LYS A 1 191 ? -2.716 -10.000 -3.138 1.00 72.12 191 LYS A CA 1
ATOM 1577 C C . LYS A 1 191 ? -2.767 -8.955 -2.031 1.00 72.12 191 LYS A C 1
ATOM 1579 O O . LYS A 1 191 ? -3.182 -9.243 -0.904 1.00 72.12 191 LYS A O 1
ATOM 1584 N N . GLY A 1 192 ? -2.307 -7.748 -2.321 1.00 80.75 192 GLY A N 1
ATOM 1585 C CA . GLY A 1 192 ? -2.367 -6.687 -1.332 1.00 80.75 192 GLY A CA 1
ATOM 1586 C C . GLY A 1 192 ? -3.706 -5.948 -1.321 1.00 80.75 192 GLY A C 1
ATOM 1587 O O . GLY A 1 192 ? -4.486 -5.987 -2.274 1.00 80.75 192 GLY A O 1
ATOM 1588 N N . ARG A 1 193 ? -3.999 -5.306 -0.193 1.00 88.69 193 ARG A N 1
ATOM 1589 C CA . ARG A 1 193 ? -5.232 -4.570 0.084 1.00 88.69 193 ARG A CA 1
ATOM 1590 C C . ARG A 1 193 ? -4.886 -3.209 0.653 1.00 88.69 193 ARG A C 1
ATOM 1592 O O . ARG A 1 193 ? -4.006 -3.085 1.504 1.00 88.69 193 ARG A O 1
ATOM 1599 N N . ILE A 1 194 ? -5.633 -2.199 0.227 1.00 92.75 194 ILE A N 1
ATOM 1600 C CA . ILE A 1 194 ? -5.633 -0.910 0.912 1.00 92.75 194 ILE A CA 1
ATOM 1601 C C . ILE A 1 194 ? -6.444 -1.085 2.197 1.00 92.75 194 ILE A C 1
ATOM 1603 O O . ILE A 1 194 ? -7.532 -1.671 2.177 1.00 92.75 194 ILE A O 1
ATOM 1607 N N . VAL A 1 195 ? -5.915 -0.600 3.316 1.00 95.00 195 VAL A N 1
ATOM 1608 C CA . VAL A 1 195 ? -6.512 -0.806 4.641 1.00 95.00 195 VAL A CA 1
ATOM 1609 C C . VAL A 1 195 ? -6.499 0.467 5.473 1.00 95.00 195 VAL A C 1
ATOM 1611 O O . VAL A 1 195 ? -5.630 1.319 5.305 1.00 95.00 195 VAL A O 1
ATOM 1614 N N . TRP A 1 196 ? -7.439 0.570 6.405 1.00 96.31 196 TRP A N 1
ATOM 1615 C CA . TRP A 1 196 ? -7.339 1.466 7.547 1.00 96.31 196 TRP A CA 1
ATOM 1616 C C . TRP A 1 196 ? -6.661 0.739 8.706 1.00 96.31 196 TRP A C 1
ATOM 1618 O O . TRP A 1 196 ? -7.060 -0.366 9.078 1.00 96.31 196 TRP A O 1
ATOM 1628 N N . LEU A 1 197 ? -5.649 1.380 9.277 1.00 95.94 197 LEU A N 1
ATOM 1629 C CA . LEU A 1 197 ? -4.972 0.985 10.502 1.00 95.94 197 LEU A CA 1
ATOM 1630 C C . LEU A 1 197 ? -5.553 1.825 11.637 1.00 95.94 197 LEU A C 1
ATOM 1632 O O . LEU A 1 197 ? -5.326 3.031 11.684 1.00 95.94 197 LEU A O 1
ATOM 1636 N N . VAL A 1 198 ? -6.317 1.202 12.531 1.00 97.31 198 VAL A N 1
ATOM 1637 C CA . VAL A 1 198 ? -6.850 1.858 13.733 1.00 97.31 198 VAL A CA 1
ATOM 1638 C C . VAL A 1 198 ? -6.024 1.398 14.924 1.00 97.31 198 VAL A C 1
ATOM 1640 O O . VAL A 1 198 ? -6.132 0.241 15.333 1.00 97.31 198 VAL A O 1
ATOM 1643 N N . LYS A 1 199 ? -5.187 2.283 15.464 1.00 95.81 199 LYS A N 1
ATOM 1644 C CA . LYS A 1 199 ? -4.285 1.988 16.579 1.00 95.81 199 LYS A CA 1
ATOM 1645 C C . LYS A 1 199 ? -4.761 2.631 17.873 1.00 95.81 199 LYS A C 1
ATOM 1647 O O . LYS A 1 199 ? -5.281 3.750 17.887 1.00 95.81 199 LYS A O 1
ATOM 1652 N N . SER A 1 200 ? -4.524 1.924 18.968 1.00 95.25 200 SER A N 1
ATOM 1653 C CA . SER A 1 200 ? -4.757 2.389 20.325 1.00 95.25 200 SER A CA 1
ATOM 1654 C C . SER A 1 200 ? -3.557 2.072 21.207 1.00 95.25 200 SER A C 1
ATOM 1656 O O . SER A 1 200 ? -3.265 0.908 21.477 1.00 95.25 200 SER A O 1
ATOM 1658 N N . GLU A 1 201 ? -2.876 3.112 21.678 1.00 92.50 201 GLU A N 1
ATOM 1659 C CA . GLU A 1 201 ? -1.879 3.007 22.744 1.00 92.50 201 GLU A CA 1
ATOM 1660 C C . GLU A 1 201 ? -2.601 3.108 24.090 1.00 92.50 201 GLU A C 1
ATOM 1662 O O . GLU A 1 201 ? -3.069 4.185 24.464 1.00 92.50 201 GLU A O 1
ATOM 1667 N N . TYR A 1 202 ? -2.748 1.995 24.812 1.00 89.50 202 TYR A N 1
ATOM 1668 C CA . TYR A 1 202 ? -3.696 1.908 25.937 1.00 89.50 202 TYR A CA 1
ATOM 1669 C C . TYR A 1 202 ? -3.046 1.713 27.312 1.00 89.50 202 TYR A C 1
ATOM 1671 O O . TYR A 1 202 ? -3.738 1.733 28.332 1.00 89.50 202 TYR A O 1
ATOM 1679 N N . LYS A 1 203 ? -1.728 1.499 27.379 1.00 83.81 203 LYS A N 1
ATOM 1680 C CA . LYS A 1 203 ? -1.030 1.282 28.653 1.00 83.81 203 LYS A CA 1
ATOM 1681 C C . LYS A 1 203 ? 0.405 1.789 28.599 1.00 83.81 203 LYS A C 1
ATOM 1683 O O . LYS A 1 203 ? 1.163 1.377 27.723 1.00 83.81 203 LYS A O 1
ATOM 1688 N N . ILE A 1 204 ? 0.750 2.633 29.575 1.00 77.38 204 ILE A N 1
ATOM 1689 C CA . ILE A 1 204 ? 2.106 3.151 29.788 1.00 77.38 204 ILE A CA 1
ATOM 1690 C C . ILE A 1 204 ? 3.022 1.970 30.165 1.00 77.38 204 ILE A C 1
ATOM 1692 O O . ILE A 1 204 ? 2.582 1.106 30.938 1.00 77.38 204 ILE A O 1
ATOM 1696 N N . PRO A 1 205 ? 4.246 1.898 29.613 1.00 73.69 205 PRO A N 1
ATOM 1697 C CA . PRO A 1 205 ? 5.228 0.886 29.997 1.00 73.69 205 PRO A CA 1
ATOM 1698 C C . PRO A 1 205 ? 5.489 0.880 31.513 1.00 73.69 205 PRO A C 1
ATOM 1700 O O . PRO A 1 205 ? 5.317 1.901 32.184 1.00 73.69 205 PRO A O 1
ATOM 1703 N N . LYS A 1 206 ? 5.889 -0.269 32.077 1.00 71.50 206 LYS A N 1
ATOM 1704 C CA . LYS A 1 206 ? 6.388 -0.299 33.462 1.00 71.50 206 LYS A CA 1
ATOM 1705 C C . LYS A 1 206 ? 7.786 0.325 33.519 1.00 71.50 206 LYS A C 1
ATOM 1707 O O . LYS A 1 206 ? 8.443 0.485 32.499 1.00 71.50 206 LYS A O 1
ATOM 1712 N N . GLU A 1 207 ? 8.243 0.685 34.716 1.00 66.50 207 GLU A N 1
ATOM 1713 C CA . GLU A 1 207 ? 9.608 1.182 34.922 1.00 66.50 207 GLU A CA 1
ATOM 1714 C C . GLU A 1 207 ? 10.626 0.139 34.419 1.00 66.50 207 GLU A C 1
ATOM 1716 O O . GLU A 1 207 ? 10.644 -0.988 34.914 1.00 66.50 207 GLU A O 1
ATOM 1721 N N . GLY A 1 208 ? 11.413 0.502 33.398 1.00 67.31 208 GLY A N 1
ATOM 1722 C CA . GLY A 1 208 ? 12.331 -0.396 32.681 1.00 67.31 208 GLY A CA 1
ATOM 1723 C C . GLY A 1 208 ? 11.893 -0.787 31.261 1.00 67.31 208 GLY A C 1
ATOM 1724 O O . GLY A 1 208 ? 12.738 -1.220 30.486 1.00 67.31 208 GLY A O 1
ATOM 1725 N N . ASP A 1 209 ? 10.625 -0.573 30.894 1.00 67.00 209 ASP A N 1
ATOM 1726 C CA . ASP A 1 209 ? 10.116 -0.796 29.536 1.00 67.00 209 ASP A CA 1
ATOM 1727 C C . ASP A 1 209 ? 10.141 0.516 28.728 1.00 67.00 209 ASP A C 1
ATOM 1729 O O . ASP A 1 209 ? 9.733 1.575 29.212 1.00 67.00 209 ASP A O 1
ATOM 1733 N N . GLU A 1 210 ? 10.570 0.462 27.465 1.00 63.03 210 GLU A N 1
ATOM 1734 C CA . GLU A 1 210 ? 10.715 1.670 26.634 1.00 63.03 210 GLU A CA 1
ATOM 1735 C C . GLU A 1 210 ? 9.451 2.047 25.835 1.00 63.03 210 GLU A C 1
ATOM 1737 O O . GLU A 1 210 ? 9.360 3.174 25.347 1.00 63.03 210 GLU A O 1
ATOM 1742 N N . THR A 1 211 ? 8.459 1.153 25.678 1.00 69.44 211 THR A N 1
ATOM 1743 C CA . THR A 1 211 ? 7.329 1.382 24.745 1.00 69.44 211 THR A CA 1
ATOM 1744 C C . THR A 1 211 ? 5.941 1.022 25.304 1.00 69.44 211 THR A C 1
ATOM 1746 O O . THR A 1 211 ? 5.808 0.090 26.099 1.00 69.44 211 THR A O 1
ATOM 1749 N N . PRO A 1 212 ? 4.878 1.764 24.923 1.00 75.25 212 PRO A N 1
ATOM 1750 C CA . PRO A 1 212 ? 3.509 1.490 25.356 1.00 75.25 212 PRO A CA 1
ATOM 1751 C C . PRO A 1 212 ? 2.939 0.223 24.717 1.00 75.25 212 PRO A C 1
ATOM 1753 O O . PRO A 1 212 ? 3.362 -0.203 23.647 1.00 75.25 212 PRO A O 1
ATOM 1756 N N . ASN A 1 213 ? 1.921 -0.359 25.358 1.00 85.88 213 ASN A N 1
ATOM 1757 C CA . ASN A 1 213 ? 1.171 -1.451 24.737 1.00 85.88 213 ASN A CA 1
ATOM 1758 C C . ASN A 1 213 ? 0.232 -0.888 23.671 1.00 85.88 213 ASN A C 1
ATOM 1760 O O . ASN A 1 213 ? -0.535 0.042 23.952 1.00 85.88 213 ASN A O 1
ATOM 1764 N N . ILE A 1 214 ? 0.267 -1.497 22.487 1.00 90.62 214 ILE A N 1
ATOM 1765 C CA . ILE A 1 214 ? -0.480 -1.040 21.316 1.00 90.62 214 ILE A CA 1
ATOM 1766 C C . ILE A 1 214 ? -1.388 -2.162 20.824 1.00 90.62 214 ILE A C 1
ATOM 1768 O O . ILE A 1 214 ? -0.954 -3.298 20.625 1.00 90.62 214 ILE A O 1
ATOM 1772 N N . GLU A 1 215 ? -2.652 -1.826 20.595 1.00 94.56 215 GLU A N 1
ATOM 1773 C CA . GLU A 1 215 ? -3.588 -2.664 19.851 1.00 94.56 215 GLU A CA 1
ATOM 1774 C C . GLU A 1 215 ? -3.873 -2.012 18.499 1.00 94.56 215 GLU A C 1
ATOM 1776 O O . GLU A 1 215 ? -4.141 -0.813 18.430 1.00 94.56 215 GLU A O 1
ATOM 1781 N N . THR A 1 216 ? -3.791 -2.781 17.415 1.00 95.81 216 THR A N 1
ATOM 1782 C CA . THR A 1 216 ? -4.013 -2.282 16.054 1.00 95.81 216 THR A CA 1
ATOM 1783 C C . THR A 1 216 ? -4.998 -3.167 15.308 1.00 95.81 216 THR A C 1
ATOM 1785 O O . THR A 1 216 ? -4.790 -4.372 15.183 1.00 95.81 216 THR A O 1
ATOM 1788 N N . TYR A 1 217 ? -6.046 -2.552 14.764 1.00 97.25 217 TYR A N 1
ATOM 1789 C CA . TYR A 1 217 ? -7.012 -3.188 13.874 1.00 97.25 217 TYR A CA 1
ATOM 1790 C C . TYR A 1 217 ? -6.673 -2.838 12.436 1.00 97.25 217 TYR A C 1
ATOM 1792 O O . TYR A 1 217 ? -6.508 -1.666 12.094 1.00 97.25 217 TYR A O 1
ATOM 1800 N N . LEU A 1 218 ? -6.623 -3.859 11.591 1.00 96.50 218 LEU A N 1
ATOM 1801 C CA . LEU A 1 218 ? -6.414 -3.719 10.163 1.00 96.50 218 LEU A CA 1
ATOM 1802 C C . LEU A 1 218 ? -7.724 -4.012 9.434 1.00 96.50 218 LEU A C 1
ATOM 1804 O O . LEU A 1 218 ? -8.220 -5.143 9.441 1.00 96.50 218 LEU A O 1
ATOM 1808 N N . ILE A 1 219 ? -8.299 -2.972 8.838 1.00 97.06 219 ILE A N 1
ATOM 1809 C CA . ILE A 1 219 ? -9.660 -2.977 8.298 1.00 97.06 219 ILE A CA 1
ATOM 1810 C C . ILE A 1 219 ? -9.603 -2.705 6.799 1.00 97.06 219 ILE A C 1
ATOM 1812 O O . ILE A 1 219 ? -9.082 -1.683 6.365 1.00 97.06 219 ILE A O 1
ATOM 1816 N N . ASP A 1 220 ? -10.150 -3.612 5.997 1.00 94.75 220 ASP A N 1
ATOM 1817 C CA . ASP A 1 220 ? -10.215 -3.469 4.543 1.00 94.75 220 ASP A CA 1
ATOM 1818 C C . ASP A 1 220 ? -11.043 -2.239 4.141 1.00 94.75 220 ASP A C 1
ATOM 1820 O O . ASP A 1 220 ? -12.181 -2.079 4.593 1.00 94.75 220 ASP A O 1
ATOM 1824 N N . VAL A 1 221 ? -10.485 -1.366 3.290 1.00 94.69 221 VAL A N 1
ATOM 1825 C CA . VAL A 1 221 ? -11.159 -0.098 2.968 1.00 94.69 221 VAL A CA 1
ATOM 1826 C C . VAL A 1 221 ? -12.429 -0.277 2.151 1.00 94.69 221 VAL A C 1
ATOM 1828 O O . VAL A 1 221 ? -13.286 0.589 2.226 1.00 94.69 221 VAL A O 1
ATOM 1831 N N . LEU A 1 222 ? -12.586 -1.350 1.376 1.00 92.50 222 LEU A N 1
ATOM 1832 C CA . LEU A 1 222 ? -13.774 -1.530 0.536 1.00 92.50 222 LEU A CA 1
ATOM 1833 C C . LEU A 1 222 ? -14.902 -2.229 1.281 1.00 92.50 222 LEU A C 1
ATOM 1835 O O . LEU A 1 222 ? -16.071 -1.897 1.122 1.00 92.50 222 LEU A O 1
ATOM 1839 N N . THR A 1 223 ? -14.550 -3.221 2.089 1.00 93.50 223 THR A N 1
ATOM 1840 C CA . THR A 1 223 ? -15.529 -4.107 2.725 1.00 93.50 223 THR A CA 1
ATOM 1841 C C . THR A 1 223 ? -15.807 -3.743 4.178 1.00 93.50 223 THR A C 1
ATOM 1843 O O . THR A 1 223 ? -16.794 -4.211 4.741 1.00 93.50 223 THR A O 1
ATOM 1846 N N . GLY A 1 224 ? -14.932 -2.963 4.821 1.00 95.56 224 GLY A N 1
ATOM 1847 C CA . GLY A 1 224 ? -14.976 -2.722 6.265 1.00 95.56 224 GLY A CA 1
ATOM 1848 C C . GLY A 1 224 ? -14.700 -3.971 7.106 1.00 95.56 224 GLY A C 1
ATOM 1849 O O . GLY A 1 224 ? -14.865 -3.953 8.324 1.00 95.56 224 GLY A O 1
ATOM 1850 N N . LYS A 1 225 ? -14.280 -5.075 6.480 1.00 96.19 225 LYS A N 1
ATOM 1851 C CA . LYS A 1 225 ? -13.956 -6.311 7.185 1.00 96.19 225 LYS A CA 1
ATOM 1852 C C . LYS A 1 225 ? -12.636 -6.144 7.935 1.00 96.19 225 LYS A C 1
ATOM 1854 O O . LYS A 1 225 ? -11.632 -5.749 7.345 1.00 96.19 225 LYS A O 1
ATOM 1859 N N . VAL A 1 226 ? -12.620 -6.521 9.212 1.00 96.25 226 VAL A N 1
ATOM 1860 C CA . VAL A 1 226 ? -11.372 -6.660 9.971 1.00 96.25 226 VAL A CA 1
ATOM 1861 C C . VAL A 1 226 ? -10.622 -7.882 9.455 1.00 96.25 226 VAL A C 1
ATOM 1863 O O . VAL A 1 226 ? -11.131 -9.003 9.509 1.00 96.25 226 VAL A O 1
ATOM 1866 N N . LEU A 1 227 ? -9.431 -7.657 8.909 1.00 93.50 227 LEU A N 1
ATOM 1867 C CA . LEU A 1 227 ? -8.583 -8.719 8.373 1.00 93.50 227 LEU A CA 1
ATOM 1868 C C . LEU A 1 227 ? -7.646 -9.265 9.449 1.00 93.50 227 LEU A C 1
ATOM 1870 O O . LEU A 1 227 ? -7.371 -10.462 9.469 1.00 93.50 227 LEU A O 1
ATOM 1874 N N . GLN A 1 228 ? -7.162 -8.392 10.335 1.00 93.31 228 GLN A N 1
ATOM 1875 C CA . GLN A 1 228 ? -6.235 -8.758 11.395 1.00 93.31 228 GLN A CA 1
ATOM 1876 C C . GLN A 1 228 ? -6.363 -7.812 12.591 1.00 93.31 228 GLN A C 1
ATOM 1878 O O . GLN A 1 228 ? -6.670 -6.629 12.432 1.00 93.31 228 GLN A O 1
ATOM 1883 N N . VAL A 1 229 ? -6.112 -8.353 13.781 1.00 93.56 229 VAL A N 1
ATOM 1884 C CA . VAL A 1 229 ? -5.918 -7.594 15.017 1.00 93.56 229 VAL A CA 1
ATOM 1885 C C . VAL A 1 229 ? -4.548 -7.966 15.559 1.00 93.56 229 VAL A C 1
ATOM 1887 O O . VAL A 1 229 ? -4.205 -9.149 15.620 1.00 93.56 229 VAL A O 1
ATOM 1890 N N . TRP A 1 230 ? -3.764 -6.960 15.920 1.00 90.06 230 TRP A N 1
ATOM 1891 C CA . TRP A 1 230 ? -2.471 -7.137 16.561 1.00 90.06 230 TRP A CA 1
ATOM 1892 C C . TRP A 1 230 ? -2.507 -6.556 17.959 1.00 90.06 230 TRP A C 1
ATOM 1894 O O . TRP A 1 230 ? -2.887 -5.402 18.141 1.00 90.06 230 TRP A O 1
ATOM 1904 N N . GLU A 1 231 ? -2.046 -7.343 18.920 1.00 85.25 231 GLU A N 1
ATOM 1905 C CA . GLU A 1 231 ? -1.662 -6.849 20.231 1.00 85.25 231 GLU A CA 1
ATOM 1906 C C . GLU A 1 231 ? -0.150 -6.989 20.341 1.00 85.25 231 GLU A C 1
ATOM 1908 O O . GLU A 1 231 ? 0.383 -8.100 20.328 1.00 85.25 231 GLU A O 1
ATOM 1913 N N . HIS A 1 232 ? 0.548 -5.862 20.411 1.00 69.88 232 HIS A N 1
ATOM 1914 C CA . HIS A 1 232 ? 1.975 -5.852 20.677 1.00 69.88 232 HIS A CA 1
ATOM 1915 C C . HIS A 1 232 ? 2.183 -5.403 22.123 1.00 69.88 232 HIS A C 1
ATOM 1917 O O . HIS A 1 232 ? 2.089 -4.217 22.444 1.00 69.88 232 HIS A O 1
ATOM 1923 N N . ALA A 1 233 ? 2.454 -6.376 22.995 1.00 57.66 233 ALA A N 1
ATOM 1924 C CA . ALA A 1 233 ? 3.378 -6.155 24.096 1.00 57.66 233 ALA A CA 1
ATOM 1925 C C . ALA A 1 233 ? 4.766 -6.353 23.488 1.00 57.66 233 ALA A C 1
ATOM 1927 O O . ALA A 1 233 ? 5.034 -7.407 22.910 1.00 57.66 233 ALA A O 1
ATOM 1928 N N . VAL A 1 234 ? 5.607 -5.325 23.498 1.00 51.75 234 VAL A N 1
ATOM 1929 C CA . VAL A 1 234 ? 6.958 -5.470 22.962 1.00 51.75 234 VAL A CA 1
ATOM 1930 C C . VAL A 1 234 ? 7.771 -6.250 23.999 1.00 51.75 234 VAL A C 1
ATOM 1932 O O . VAL A 1 234 ? 8.260 -5.676 24.962 1.00 51.75 234 VAL A O 1
ATOM 1935 N N . ASP A 1 235 ? 7.823 -7.571 23.835 1.00 40.84 235 ASP A N 1
ATOM 1936 C CA . ASP A 1 235 ? 8.574 -8.497 24.686 1.00 40.84 235 ASP A CA 1
ATOM 1937 C C . ASP A 1 235 ? 10.010 -8.586 24.146 1.00 40.84 235 ASP A C 1
ATOM 1939 O O . ASP A 1 235 ? 10.275 -9.276 23.158 1.00 40.84 235 ASP A O 1
ATOM 1943 N N . TRP A 1 236 ? 10.930 -7.817 24.731 1.00 45.47 236 TRP A N 1
ATOM 1944 C CA . TRP A 1 236 ? 12.365 -8.007 24.519 1.00 45.47 236 TRP A CA 1
ATOM 1945 C C . TRP A 1 236 ? 12.893 -8.793 25.716 1.00 45.47 236 TRP A C 1
ATOM 1947 O O . TRP A 1 236 ? 13.098 -8.224 26.787 1.00 45.47 236 TRP A O 1
ATOM 1957 N N . GLY A 1 237 ? 13.043 -10.106 25.533 1.00 41.66 237 GLY A N 1
ATOM 1958 C CA . GLY A 1 237 ? 13.761 -10.958 26.483 1.00 41.66 237 GLY A CA 1
ATOM 1959 C C . GLY A 1 237 ? 15.199 -10.507 26.717 1.00 41.66 237 GLY A C 1
ATOM 1960 O O . GLY A 1 237 ? 15.780 -9.863 25.812 1.00 41.66 237 GLY A O 1
#

Secondary structure (DSSP, 8-state):
--SSSSSSSSTTTTTSS-------------HHHHHHHHHHHHHHHHHHS-GGGGGGEEE-TTT-EEEEE-STT-EEEEETTS---S--SEEEEEEEE--GGGTT--EEEEEEEETTSSBPTT-PPBS----TT-SS--PPPHHHHHHHHHHTTPPPPSS--EEEEEEEEPPPPHHHHHHHHHH--GGGT--EEEEEEEEEEEEPPPTT--S-EEEEEEEETTT--EEEEEEE-----

Foldseek 3Di:
DPPPPVVVVVVVVVVPPPPPPPPPVQLPLPVVLVVVLVVLVVVLLCQQDPPVQVVQKAWDQ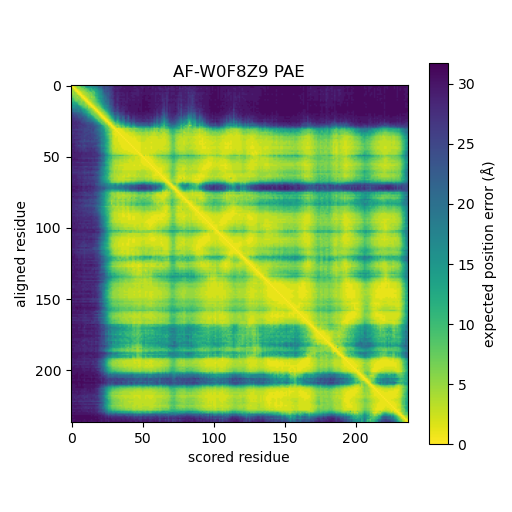QPKKFWDDDDPDDIDMDGNVDRDPDDGQKTKTWMWRHDVLAVGAIFIWIFMAGSVSHTDPPDATGPRHRCVPPPDDHFDYLVLLVVLCVVVPPAAAPPDKDKHKGKDWDDFDPVLVVVCVVPVRCVSGTDMAIWIKIKGQHADDDVVDDDGWMWIWTAGGRPRDTPDIDTDPPDDD

Nearest PDB structures (foldseek):
  3dsm-assembly1_A  TM=2.078E-01  e=2.847E+00  Bacteroides uniformis ATCC 8492
  7cqy-assembly2_D  TM=1.680E-01  e=1.132E+00  Acidithiobacillus ferrooxidans
  8j1g-assembly2_D  TM=2.147E-01  e=3.384E+00  Pseudomonas veronii
  8j1g-assembly1_B  TM=2.296E-01  e=4.262E+00  Pseudomonas veronii

Mean predicted aligned error: 11.47 Å

Organism: NCBI:txid929713

Solvent-accessible surface area (backbone atoms only — not comparable to full-atom values): 13959 Å² total; per-residue (Å²): 143,88,77,75,75,67,66,65,58,60,61,62,56,71,73,66,74,77,73,72,71,67,72,75,70,64,36,64,54,58,56,68,59,52,54,54,53,46,54,52,53,53,51,54,53,52,72,24,36,50,78,90,51,48,88,33,48,47,76,38,55,82,83,10,30,37,26,28,82,53,71,97,88,56,57,60,71,42,41,67,87,45,64,42,93,66,80,58,43,34,37,42,48,33,30,37,42,50,48,79,58,50,77,81,48,58,44,59,29,34,43,44,34,30,72,88,74,43,74,37,85,97,58,80,64,39,52,58,39,70,40,82,93,57,92,67,94,63,46,57,41,71,67,55,52,46,52,53,42,54,76,71,60,57,65,68,39,76,84,58,73,48,72,44,76,46,69,44,73,57,85,78,48,76,68,43,54,56,49,25,78,72,66,73,42,67,73,72,53,53,60,36,41,59,23,36,38,39,32,19,49,50,43,82,47,57,97,91,52,93,60,55,34,35,39,36,39,35,25,34,28,70,77,66,46,73,80,46,75,46,77,42,72,87,80,78,129

Radius of gyration: 27.38 Å; Cα contacts (8 Å, |Δi|>4): 392; chains: 1; bounding box: 87×52×82 Å

Sequence (237 aa):
MRRLLYVLLCIFVAAGNCVYAQKDTLHVFNKKAYDRYSVIADSIVRLYYMDAMLPFISKDSARSYYRTLKTPGGGTSSEFDKPLSFEPEMFCFRYYFKHPSFKGDSVEIKFYIHKNGTLMSGFVPEGLFDMRGIERFEAITSYKALEIAQQLKIKRPLNHYEVSLGWYEARISNEEFKKYELSNDLRDFVKGRIVWLVKSEYKIPKEGDETPNIETYLIDVLTGKVLQVWEHAVDWG